Protein AF-A0A9W4X279-F1 (afdb_monomer_lite)

Radius of gyration: 29.37 Å; chains: 1; bounding box: 60×68×81 Å

Structure (mmCIF, N/CA/C/O backbone):
data_AF-A0A9W4X279-F1
#
_entry.id   AF-A0A9W4X279-F1
#
loop_
_atom_site.group_PDB
_atom_site.id
_atom_site.type_symbol
_atom_site.label_atom_id
_atom_site.label_alt_id
_atom_site.label_comp_id
_atom_site.label_asym_id
_atom_site.label_entity_id
_atom_site.label_seq_id
_atom_site.pdbx_PDB_ins_code
_atom_site.Cartn_x
_atom_site.Cartn_y
_atom_site.Cartn_z
_atom_site.occupancy
_atom_site.B_iso_or_equiv
_atom_site.auth_seq_id
_atom_site.auth_comp_id
_atom_site.auth_asym_id
_atom_site.auth_atom_id
_atom_site.pdbx_PDB_model_num
ATOM 1 N N . MET A 1 1 ? 11.572 -30.410 -35.071 1.00 74.62 1 MET A N 1
ATOM 2 C CA . MET A 1 1 ? 12.059 -30.003 -33.728 1.00 74.62 1 MET A CA 1
ATOM 3 C C . MET A 1 1 ? 12.812 -28.688 -33.846 1.00 74.62 1 MET A C 1
ATOM 5 O O . MET A 1 1 ? 13.422 -28.470 -34.886 1.00 74.62 1 MET A O 1
ATOM 9 N N . GLY A 1 2 ? 12.783 -27.837 -32.814 1.00 83.00 2 GLY A N 1
ATOM 10 C CA . GLY A 1 2 ? 13.378 -26.494 -32.863 1.00 83.00 2 GLY A CA 1
ATOM 11 C C . GLY A 1 2 ? 14.861 -26.453 -33.237 1.00 83.00 2 GLY A C 1
ATOM 12 O O . GLY A 1 2 ? 15.269 -25.599 -34.013 1.00 83.00 2 GLY A O 1
ATOM 13 N N . LEU A 1 3 ? 15.651 -27.414 -32.753 1.00 86.38 3 LEU A N 1
ATOM 14 C CA . LEU A 1 3 ? 17.103 -27.453 -32.969 1.00 86.38 3 LEU A CA 1
ATOM 15 C C . LEU A 1 3 ? 17.537 -27.862 -34.386 1.00 86.38 3 LEU A C 1
ATOM 17 O O . LEU A 1 3 ? 18.659 -27.576 -34.776 1.00 86.38 3 LEU A O 1
ATOM 21 N N . ALA A 1 4 ? 16.663 -28.500 -35.169 1.00 91.38 4 ALA A N 1
ATOM 22 C CA . ALA A 1 4 ? 16.990 -28.982 -36.516 1.00 91.38 4 ALA A CA 1
ATOM 23 C C . ALA A 1 4 ? 16.461 -28.061 -37.635 1.00 91.38 4 ALA A C 1
ATOM 25 O O . ALA A 1 4 ? 16.479 -28.433 -38.804 1.00 91.38 4 ALA A O 1
ATOM 26 N N . LEU A 1 5 ? 15.940 -26.872 -37.298 1.00 86.81 5 LEU A N 1
ATOM 27 C CA . LEU A 1 5 ? 15.230 -26.005 -38.250 1.00 86.81 5 LEU A CA 1
ATOM 28 C C . LEU A 1 5 ? 16.096 -25.511 -39.418 1.00 86.81 5 LEU A C 1
ATOM 30 O O . LEU A 1 5 ? 15.551 -25.296 -40.504 1.00 86.81 5 LEU A O 1
ATOM 34 N N . ASN A 1 6 ? 17.404 -25.358 -39.205 1.00 86.81 6 ASN A N 1
ATOM 35 C CA . ASN A 1 6 ? 18.356 -24.829 -40.188 1.00 86.81 6 ASN A CA 1
ATOM 36 C C . ASN A 1 6 ? 19.339 -25.886 -40.722 1.00 86.81 6 ASN A C 1
ATOM 38 O O . ASN A 1 6 ? 20.274 -25.538 -41.433 1.00 86.81 6 ASN A O 1
ATOM 42 N N . GLU A 1 7 ? 19.139 -27.161 -40.389 1.00 91.44 7 GLU A N 1
ATOM 43 C CA . GLU A 1 7 ? 19.942 -28.267 -40.921 1.00 91.44 7 GLU A CA 1
ATOM 44 C C . GLU A 1 7 ? 19.551 -28.580 -42.373 1.00 91.44 7 GLU A C 1
ATOM 46 O O . GLU A 1 7 ? 18.383 -28.454 -42.748 1.00 91.44 7 GLU A O 1
ATOM 51 N N . GLU A 1 8 ? 20.502 -29.046 -43.189 1.00 89.38 8 GLU A N 1
ATOM 52 C CA . GLU A 1 8 ? 20.228 -29.439 -44.584 1.00 89.38 8 GLU A CA 1
ATOM 53 C C . GLU A 1 8 ? 19.236 -30.609 -44.668 1.00 89.38 8 GLU A C 1
ATOM 55 O O . GLU A 1 8 ? 18.362 -30.640 -45.534 1.00 89.38 8 GLU A O 1
ATOM 60 N N . LYS A 1 9 ? 19.342 -31.565 -43.734 1.00 93.69 9 LYS A N 1
ATOM 61 C CA . LYS A 1 9 ? 18.457 -32.734 -43.609 1.00 93.69 9 LYS A CA 1
ATOM 62 C C . LYS A 1 9 ? 17.705 -32.691 -42.281 1.00 93.69 9 LYS A C 1
ATOM 64 O O . LYS A 1 9 ? 18.027 -33.423 -41.341 1.00 93.69 9 LYS A O 1
ATOM 69 N N . LYS A 1 10 ? 16.710 -31.807 -42.206 1.00 93.12 10 LYS A N 1
ATOM 70 C CA . LYS A 1 10 ? 15.992 -31.444 -40.971 1.00 93.12 10 LYS A CA 1
ATOM 71 C C . LYS A 1 10 ? 15.404 -32.644 -40.234 1.00 93.12 10 LYS A C 1
ATOM 73 O O . LYS A 1 10 ? 15.587 -32.772 -39.026 1.00 93.12 10 LYS A O 1
ATOM 78 N N . GLU A 1 11 ? 14.717 -33.533 -40.942 1.00 92.75 11 GLU A N 1
ATOM 79 C CA . GLU A 1 11 ? 14.035 -34.695 -40.366 1.00 92.75 11 GLU A CA 1
ATOM 80 C C . GLU A 1 11 ? 15.045 -35.708 -39.828 1.00 92.75 11 GLU A C 1
ATOM 82 O O . GLU A 1 11 ? 14.904 -36.189 -38.705 1.00 92.75 11 GLU A O 1
ATOM 87 N N . GLN A 1 12 ? 16.103 -35.973 -40.597 1.00 94.81 12 GLN A N 1
ATOM 88 C CA . GLN A 1 12 ? 17.162 -36.891 -40.193 1.00 94.81 12 GLN A CA 1
ATOM 89 C C . GLN A 1 12 ? 17.870 -36.385 -38.928 1.00 94.81 12 GLN A C 1
ATOM 91 O O . GLN A 1 12 ? 18.004 -37.127 -37.957 1.00 94.81 12 GLN A O 1
ATOM 96 N N . LYS A 1 13 ? 18.247 -35.100 -38.895 1.00 94.94 13 LYS A N 1
ATOM 97 C CA . LYS A 1 13 ? 18.897 -34.497 -37.724 1.00 94.94 13 LYS A CA 1
ATOM 98 C C . LYS A 1 13 ? 17.979 -34.402 -36.513 1.00 94.94 13 LYS A C 1
ATOM 100 O O . LYS A 1 13 ? 18.423 -34.649 -35.397 1.00 94.94 13 LYS A O 1
ATOM 105 N N . ALA A 1 14 ? 16.690 -34.126 -36.710 1.00 94.38 14 ALA A N 1
ATOM 106 C CA . ALA A 1 14 ? 15.719 -34.151 -35.621 1.00 94.38 14 ALA A CA 1
ATOM 107 C C . ALA A 1 14 ? 15.612 -35.543 -34.974 1.00 94.38 14 ALA A C 1
ATOM 109 O O . ALA A 1 14 ? 15.564 -35.630 -33.749 1.00 94.38 14 ALA A O 1
ATOM 110 N N . ILE A 1 15 ? 15.618 -36.619 -35.771 1.00 94.81 15 ILE A N 1
ATOM 111 C CA . ILE A 1 15 ? 15.603 -37.999 -35.260 1.00 94.81 15 ILE A CA 1
ATOM 112 C C . ILE A 1 15 ? 16.895 -38.307 -34.494 1.00 94.81 15 ILE A C 1
ATOM 114 O O . ILE A 1 15 ? 16.826 -38.854 -33.394 1.00 94.81 15 ILE A O 1
ATOM 118 N N . GLU A 1 16 ? 18.056 -37.916 -35.025 1.00 94.56 16 GLU A N 1
ATOM 119 C CA . GLU A 1 16 ? 19.349 -38.081 -34.343 1.00 94.56 16 GLU A CA 1
ATOM 120 C C . GLU A 1 16 ? 19.374 -37.348 -32.988 1.00 94.56 16 GLU A C 1
ATOM 122 O O . GLU A 1 16 ? 19.735 -37.941 -31.969 1.00 94.56 16 GLU A O 1
ATOM 127 N N . PHE A 1 17 ? 18.930 -36.086 -32.945 1.00 94.50 17 PHE A N 1
ATOM 128 C CA . PHE A 1 17 ? 18.847 -35.299 -31.708 1.00 94.50 17 PHE A CA 1
ATOM 129 C C . PHE A 1 17 ? 17.846 -35.890 -30.713 1.00 94.50 17 PHE A C 1
ATOM 131 O O . PHE A 1 17 ? 18.150 -35.983 -29.524 1.00 94.50 17 PHE A O 1
ATOM 138 N N . TYR A 1 18 ? 16.683 -36.342 -31.190 1.00 93.25 18 TYR A N 1
ATOM 139 C CA . TYR A 1 18 ? 15.696 -37.021 -30.357 1.00 93.25 18 TYR A CA 1
ATOM 140 C C . TYR A 1 18 ? 16.280 -38.283 -29.724 1.00 93.25 18 TYR A C 1
ATOM 142 O O . TYR A 1 18 ? 16.210 -38.422 -28.511 1.00 93.25 18 TYR A O 1
ATOM 150 N N . GLN A 1 19 ? 16.907 -39.165 -30.508 1.00 95.06 19 GLN A N 1
ATOM 151 C CA . GLN A 1 19 ? 17.508 -40.400 -29.997 1.00 95.06 19 GLN A CA 1
ATOM 152 C C . GLN A 1 19 ? 18.646 -40.124 -29.007 1.00 95.06 19 GLN A C 1
ATOM 154 O O . GLN A 1 19 ? 18.824 -40.858 -28.033 1.00 95.06 19 GLN A O 1
ATOM 159 N N . LEU A 1 20 ? 19.436 -39.074 -29.239 1.00 93.00 20 LEU A N 1
ATOM 160 C CA . LEU A 1 20 ? 20.493 -38.640 -28.329 1.00 93.00 20 LEU A CA 1
ATOM 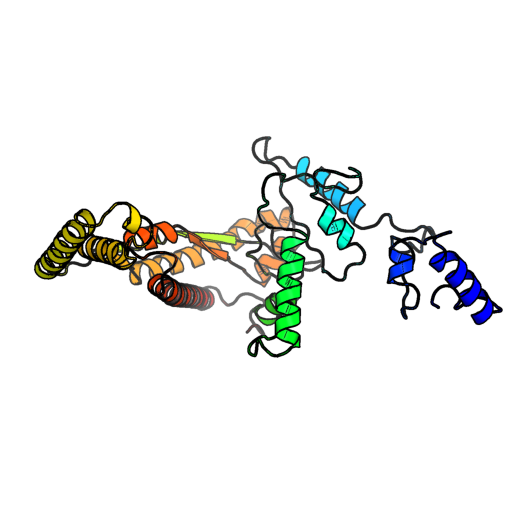161 C C . LEU A 1 20 ? 19.922 -38.159 -26.979 1.00 93.00 20 LEU A C 1
ATOM 163 O O . LEU A 1 20 ? 20.412 -38.582 -25.932 1.00 93.00 20 LEU A O 1
ATOM 167 N N . MET A 1 21 ? 18.858 -37.350 -27.005 1.00 91.31 21 MET A N 1
ATOM 168 C CA . MET A 1 21 ? 18.185 -36.839 -25.805 1.00 91.31 21 MET A CA 1
ATOM 169 C C . MET A 1 21 ? 17.354 -37.902 -25.078 1.00 91.31 21 MET A C 1
ATOM 171 O O . MET A 1 21 ? 17.415 -38.001 -23.857 1.00 91.31 21 MET A O 1
ATOM 175 N N . SER A 1 22 ? 16.601 -38.730 -25.804 1.00 92.56 22 SER A N 1
ATOM 176 C CA . SER A 1 22 ? 15.713 -39.754 -25.235 1.00 92.56 22 SER A CA 1
ATOM 177 C C . SER A 1 22 ? 16.482 -40.905 -24.589 1.00 92.56 22 SER A C 1
ATOM 179 O O . SER A 1 22 ? 15.977 -41.549 -23.677 1.00 92.56 22 SER A O 1
ATOM 181 N N . SER A 1 23 ? 17.714 -41.154 -25.044 1.00 93.69 23 SER A N 1
ATOM 182 C CA . SER A 1 23 ? 18.644 -42.087 -24.398 1.00 93.69 23 SER A CA 1
ATOM 183 C C . SER A 1 23 ? 19.377 -41.481 -23.197 1.00 93.69 23 SER A C 1
ATOM 185 O O . SER A 1 23 ? 20.205 -42.162 -22.599 1.00 93.69 23 SER A O 1
ATOM 187 N N . LEU A 1 24 ? 19.109 -40.210 -22.866 1.00 85.38 24 LEU A N 1
ATOM 188 C CA . LEU A 1 24 ? 19.765 -39.436 -21.804 1.00 85.38 24 LEU A CA 1
ATOM 189 C C . LEU A 1 24 ? 21.295 -39.356 -21.941 1.00 85.38 24 LEU A C 1
ATOM 191 O O . LEU A 1 24 ? 21.986 -38.972 -21.001 1.00 85.38 24 LEU A O 1
ATOM 195 N N . ARG A 1 25 ? 21.840 -39.679 -23.121 1.00 82.44 25 ARG A N 1
ATOM 196 C CA . ARG A 1 25 ? 23.280 -39.581 -23.403 1.00 82.44 25 ARG A CA 1
ATOM 197 C C . ARG A 1 25 ? 23.756 -38.131 -23.454 1.00 82.44 25 ARG A C 1
ATOM 199 O O . ARG A 1 25 ? 24.935 -37.870 -23.243 1.00 82.44 25 ARG A O 1
ATOM 206 N N . PHE A 1 26 ? 22.849 -37.202 -23.740 1.00 80.06 26 PHE A N 1
ATOM 207 C CA . PHE A 1 26 ? 23.081 -35.766 -23.675 1.00 80.06 26 PHE A CA 1
ATOM 208 C C . PHE A 1 26 ? 21.753 -35.048 -23.426 1.00 80.06 26 PHE A C 1
ATOM 210 O O . PHE A 1 26 ? 20.759 -35.331 -24.093 1.00 80.06 26 PHE A O 1
ATOM 217 N N . ILE A 1 27 ? 21.741 -34.113 -22.480 1.00 82.94 27 ILE A N 1
ATOM 218 C CA . ILE A 1 27 ? 20.591 -33.257 -22.185 1.00 82.94 27 ILE A CA 1
ATOM 219 C C . ILE A 1 27 ? 21.056 -31.808 -22.376 1.00 82.94 27 ILE A C 1
ATOM 221 O O . ILE A 1 27 ? 22.027 -31.409 -21.729 1.00 82.94 27 ILE A O 1
ATOM 225 N N . PRO A 1 28 ? 20.427 -31.026 -23.273 1.00 76.56 28 PRO A N 1
ATOM 226 C CA . PRO A 1 28 ? 20.802 -29.634 -23.479 1.00 76.56 28 PRO A CA 1
ATOM 227 C C . PRO A 1 28 ? 20.397 -28.762 -22.280 1.00 76.56 28 PRO A C 1
ATOM 229 O O . PRO A 1 28 ? 19.658 -29.191 -21.396 1.00 76.56 28 PRO A O 1
ATOM 232 N N . SER A 1 29 ? 20.881 -27.519 -22.251 1.00 64.44 29 SER A N 1
ATOM 233 C CA . SER A 1 29 ? 20.586 -26.572 -21.172 1.00 64.44 29 SER A CA 1
ATOM 234 C C . SER A 1 29 ? 19.084 -26.290 -21.027 1.00 64.44 29 SER A C 1
ATOM 236 O O . SER A 1 29 ? 18.315 -26.375 -21.989 1.00 64.44 29 SER A O 1
ATOM 238 N N . THR A 1 30 ? 18.669 -25.889 -19.823 1.00 63.72 30 THR A N 1
ATOM 239 C CA . THR A 1 30 ? 17.278 -25.547 -19.487 1.00 63.72 30 THR A CA 1
ATOM 240 C C . THR A 1 30 ? 16.608 -24.598 -20.500 1.00 63.72 30 THR A C 1
ATOM 242 O O . THR A 1 30 ? 15.540 -24.951 -21.001 1.00 63.72 30 THR A O 1
ATOM 245 N N . PRO A 1 31 ? 17.220 -23.471 -20.934 1.00 60.41 31 PRO A N 1
ATOM 246 C CA . PRO A 1 31 ? 16.599 -22.577 -21.920 1.00 60.41 31 PRO A CA 1
ATOM 247 C C . PRO A 1 31 ? 16.392 -23.251 -23.279 1.00 60.41 31 PRO A C 1
ATOM 249 O O . PRO A 1 31 ? 15.401 -23.010 -23.964 1.00 60.41 31 PRO A O 1
ATOM 252 N N . THR A 1 32 ? 17.305 -24.145 -23.668 1.00 73.50 32 THR A N 1
ATOM 253 C CA . THR A 1 32 ? 17.173 -24.911 -24.907 1.00 73.50 32 THR A CA 1
ATOM 254 C C . THR A 1 32 ? 16.015 -25.909 -24.828 1.00 73.50 32 THR A C 1
ATOM 256 O O . THR A 1 32 ? 15.265 -26.049 -25.796 1.00 73.50 32 THR A O 1
ATOM 259 N N . LEU A 1 33 ? 15.817 -26.567 -23.681 1.00 77.25 33 LEU A N 1
ATOM 260 C CA . LEU A 1 33 ? 14.680 -27.468 -23.465 1.00 77.25 33 LEU A CA 1
ATOM 261 C C . LEU A 1 33 ? 13.338 -26.729 -23.517 1.00 77.25 33 LEU A C 1
ATOM 263 O O . LEU A 1 33 ? 12.408 -27.218 -24.152 1.00 77.25 33 LEU A O 1
ATOM 267 N N . PHE A 1 34 ? 13.249 -25.549 -22.899 1.00 66.06 34 PHE A N 1
ATOM 268 C CA . PHE A 1 34 ? 11.999 -24.788 -22.826 1.00 66.06 34 PHE A CA 1
ATOM 269 C C . PHE A 1 34 ? 11.670 -24.011 -24.103 1.00 66.06 34 PHE A C 1
ATOM 271 O O . PHE A 1 34 ? 10.499 -23.891 -24.461 1.00 66.06 34 PHE A O 1
ATOM 278 N N . HIS A 1 35 ? 12.672 -23.459 -24.796 1.00 67.94 35 HIS A N 1
ATOM 279 C CA . HIS A 1 35 ? 12.422 -22.493 -25.872 1.00 67.94 35 HIS A CA 1
ATOM 280 C C . HIS A 1 35 ? 12.652 -23.046 -27.278 1.00 67.94 35 HIS A C 1
ATOM 282 O O . HIS A 1 35 ? 12.252 -22.401 -28.254 1.00 67.94 35 HIS A O 1
ATOM 288 N N . SER A 1 36 ? 13.270 -24.224 -27.427 1.00 78.06 36 SER A N 1
ATOM 289 C CA . SER A 1 36 ? 13.510 -24.788 -28.757 1.00 78.06 36 SER A CA 1
ATOM 290 C C . SER A 1 36 ? 12.196 -25.109 -29.480 1.00 78.06 36 SER A C 1
ATOM 292 O O . SER A 1 36 ? 11.425 -25.982 -29.101 1.00 78.06 36 SER A O 1
ATOM 294 N N . GLY A 1 37 ? 11.948 -24.394 -30.582 1.00 78.50 37 GLY A N 1
ATOM 295 C CA . GLY A 1 37 ? 10.748 -24.559 -31.412 1.00 78.50 37 GLY A CA 1
ATOM 296 C C . GLY A 1 37 ? 9.716 -23.442 -31.263 1.00 78.50 37 GLY A C 1
ATOM 297 O O . GLY A 1 37 ? 8.749 -23.424 -32.021 1.00 78.50 37 GLY A O 1
ATOM 298 N N . LEU A 1 38 ? 9.933 -22.480 -30.360 1.00 76.06 38 LEU A N 1
ATOM 299 C CA . LEU A 1 38 ? 9.152 -21.244 -30.322 1.00 76.06 38 LEU A CA 1
ATOM 300 C C . LEU A 1 38 ? 9.496 -20.333 -31.512 1.00 76.06 38 LEU A C 1
ATOM 302 O O . LEU A 1 38 ? 10.607 -20.357 -32.040 1.00 76.06 38 LEU A O 1
ATOM 306 N N . LYS A 1 39 ? 8.555 -19.458 -31.900 1.00 67.31 39 LYS A N 1
ATOM 307 C CA . LYS A 1 39 ? 8.725 -18.485 -33.003 1.00 67.31 39 LYS A CA 1
ATOM 308 C C . LYS A 1 39 ? 9.907 -17.521 -32.785 1.00 67.31 39 LYS A C 1
ATOM 310 O O . LYS A 1 39 ? 10.452 -16.996 -33.751 1.00 67.31 39 LYS A O 1
ATOM 315 N N . ARG A 1 40 ? 10.291 -17.288 -31.524 1.00 62.75 40 ARG A N 1
ATOM 316 C CA . ARG A 1 40 ? 11.492 -16.556 -31.089 1.00 62.75 40 ARG A CA 1
ATOM 317 C C . ARG A 1 40 ? 12.169 -17.349 -29.971 1.00 62.75 40 ARG A C 1
ATOM 319 O O . ARG A 1 40 ? 11.946 -17.082 -28.796 1.00 62.75 40 ARG A O 1
ATOM 326 N N . ALA A 1 41 ? 12.907 -18.385 -30.347 1.00 64.19 41 ALA A N 1
ATOM 327 C CA . ALA A 1 41 ? 13.578 -19.264 -29.400 1.00 64.19 41 ALA A CA 1
ATOM 328 C C . ALA A 1 41 ? 14.838 -18.594 -28.827 1.00 64.19 41 ALA A C 1
ATOM 330 O O . ALA A 1 41 ? 15.773 -18.328 -29.579 1.00 64.19 41 ALA A O 1
ATOM 331 N N . GLN A 1 42 ? 14.872 -18.354 -27.513 1.00 63.22 42 GLN A N 1
ATOM 332 C CA . GLN A 1 42 ? 16.078 -17.920 -26.805 1.00 63.22 42 GLN A CA 1
ATOM 333 C C . GLN A 1 42 ? 16.742 -19.128 -26.144 1.00 63.22 42 GLN A C 1
ATOM 335 O O . GLN A 1 42 ? 16.283 -19.611 -25.111 1.00 63.22 42 GLN A O 1
ATOM 340 N N . LEU A 1 43 ? 17.781 -19.658 -26.789 1.00 61.53 43 LEU A N 1
ATOM 341 C CA . LEU A 1 43 ? 18.387 -20.952 -26.442 1.00 61.53 43 LEU A CA 1
ATOM 342 C C . LEU A 1 43 ? 19.558 -20.835 -25.448 1.00 61.53 43 LEU A C 1
ATOM 344 O O . LEU A 1 43 ? 19.992 -21.846 -24.891 1.00 61.53 43 LEU A O 1
ATOM 348 N N . THR A 1 44 ? 20.030 -19.612 -25.198 1.00 51.88 44 THR A N 1
ATOM 349 C CA . THR A 1 44 ? 21.116 -19.256 -24.273 1.00 51.88 44 THR A CA 1
ATOM 350 C C . THR A 1 44 ? 20.629 -18.280 -23.194 1.00 51.88 44 THR A C 1
ATOM 352 O O . THR A 1 44 ? 19.599 -17.618 -23.346 1.00 51.88 44 THR A O 1
ATOM 355 N N . ILE A 1 45 ? 21.341 -18.226 -22.062 1.00 51.62 45 ILE A N 1
ATOM 356 C CA . ILE A 1 45 ? 21.075 -17.258 -20.987 1.00 51.62 45 ILE A CA 1
ATOM 357 C C . ILE A 1 45 ? 21.742 -15.939 -21.383 1.00 51.62 45 ILE A C 1
ATOM 359 O O . ILE A 1 45 ? 22.958 -15.898 -21.525 1.00 51.62 45 ILE A O 1
ATOM 363 N N . GLY A 1 46 ? 20.952 -14.873 -21.525 1.00 52.78 46 GLY A N 1
ATOM 364 C CA . GLY A 1 46 ? 21.447 -13.527 -21.829 1.00 52.78 46 GLY A CA 1
ATOM 365 C C . GLY A 1 46 ? 21.113 -13.039 -23.237 1.00 52.78 46 GLY A C 1
ATOM 366 O O . GLY A 1 46 ? 21.096 -13.804 -24.193 1.00 52.78 46 GLY A O 1
ATOM 367 N N . ALA A 1 47 ? 20.826 -11.746 -23.378 1.00 57.25 47 ALA A N 1
ATOM 368 C CA . ALA A 1 47 ? 20.566 -11.126 -24.673 1.00 57.25 47 ALA A CA 1
ATOM 369 C C . ALA A 1 47 ? 21.879 -10.874 -25.436 1.00 57.25 47 ALA A C 1
ATOM 371 O O . ALA A 1 47 ? 22.929 -10.644 -24.837 1.00 57.25 47 ALA A O 1
ATOM 372 N N . SER A 1 48 ? 21.832 -10.881 -26.769 1.00 60.53 48 SER A N 1
ATOM 373 C CA . SER A 1 48 ? 23.004 -10.551 -27.591 1.00 60.53 48 SER A CA 1
ATOM 374 C C . SER A 1 48 ? 23.316 -9.050 -27.539 1.00 60.53 48 SER A C 1
ATOM 376 O O . SER A 1 48 ? 22.446 -8.215 -27.806 1.00 60.53 48 SER A O 1
ATOM 378 N N . VAL A 1 49 ? 24.572 -8.700 -27.247 1.00 65.44 49 VAL A N 1
ATOM 379 C CA . VAL A 1 49 ? 25.085 -7.325 -27.289 1.00 65.44 49 VAL A CA 1
ATOM 380 C C . VAL A 1 49 ? 25.716 -7.062 -28.657 1.00 65.44 49 VAL A C 1
ATOM 382 O O . VAL A 1 49 ? 26.839 -7.480 -28.938 1.00 65.44 49 VAL A O 1
ATOM 385 N N . LYS A 1 50 ? 24.998 -6.326 -29.514 1.00 67.75 50 LYS A N 1
ATOM 386 C CA . LYS A 1 50 ? 25.364 -6.103 -30.928 1.00 67.75 50 LYS A CA 1
ATOM 387 C C . LYS A 1 50 ? 26.752 -5.494 -31.151 1.00 67.75 50 LYS A C 1
ATOM 389 O O . LYS A 1 50 ? 27.383 -5.806 -32.152 1.00 67.75 50 LYS A O 1
ATOM 394 N N . SER A 1 51 ? 27.208 -4.609 -30.266 1.00 71.81 51 SER A N 1
ATOM 395 C CA . SER A 1 51 ? 28.458 -3.854 -30.449 1.00 71.81 51 SER A CA 1
ATOM 396 C C . SER A 1 51 ? 29.717 -4.698 -30.256 1.00 71.81 51 SER A C 1
ATOM 398 O O . SER A 1 51 ? 30.720 -4.451 -30.917 1.00 71.81 51 SER A O 1
ATOM 400 N N . ILE A 1 52 ? 29.663 -5.683 -29.358 1.00 75.50 52 ILE A N 1
ATOM 401 C CA . ILE A 1 52 ? 30.807 -6.528 -28.981 1.00 75.50 52 ILE A CA 1
ATOM 402 C C . ILE A 1 52 ? 30.609 -7.997 -29.364 1.00 75.50 52 ILE A C 1
ATOM 404 O O . ILE A 1 52 ? 31.521 -8.792 -29.184 1.00 75.50 52 ILE A O 1
ATOM 408 N N . ASN A 1 53 ? 29.440 -8.348 -29.913 1.00 73.38 53 ASN A N 1
ATOM 409 C CA . ASN A 1 53 ? 29.050 -9.706 -30.298 1.00 73.38 53 ASN A CA 1
ATOM 410 C C . ASN A 1 53 ? 29.229 -10.737 -29.163 1.00 73.38 53 ASN A C 1
ATOM 412 O O . ASN A 1 53 ? 29.682 -11.858 -29.387 1.00 73.38 53 ASN A O 1
ATOM 416 N N . ILE A 1 54 ? 28.893 -10.332 -27.935 1.00 70.38 54 ILE A N 1
ATOM 417 C CA . ILE A 1 54 ? 28.945 -11.156 -26.716 1.00 70.38 54 ILE A CA 1
ATOM 418 C C . ILE A 1 54 ? 27.546 -11.171 -26.084 1.00 70.38 54 ILE A C 1
ATOM 420 O O . ILE A 1 54 ? 26.748 -10.257 -26.299 1.00 70.38 54 ILE A O 1
ATOM 424 N N . GLU A 1 55 ? 27.224 -12.217 -25.330 1.00 64.62 55 GLU A N 1
ATOM 425 C CA . GLU A 1 55 ? 25.972 -12.331 -24.577 1.00 64.62 55 GLU A CA 1
ATOM 426 C C . GLU A 1 55 ? 26.054 -11.592 -23.231 1.00 64.62 55 GLU A C 1
ATOM 428 O O . GLU A 1 55 ? 27.103 -11.538 -22.588 1.00 64.62 55 GLU A O 1
ATOM 433 N N . THR A 1 56 ? 24.944 -11.009 -22.777 1.00 63.22 56 THR A N 1
ATOM 434 C CA . THR A 1 56 ? 24.875 -10.396 -21.442 1.00 63.22 56 THR A CA 1
ATOM 435 C C . THR A 1 56 ? 24.960 -11.456 -20.347 1.00 63.22 56 THR A C 1
ATOM 437 O O . THR A 1 56 ? 24.373 -12.523 -20.489 1.00 63.22 56 THR A O 1
ATOM 440 N N . SER A 1 57 ? 25.526 -11.119 -19.189 1.00 68.38 57 SER A N 1
ATOM 441 C CA . SER A 1 57 ? 25.532 -12.003 -18.013 1.00 68.38 57 SER A CA 1
ATOM 442 C C . SER A 1 57 ? 24.166 -12.177 -17.324 1.00 68.38 57 SER A C 1
ATOM 444 O O . SER A 1 57 ? 24.075 -12.927 -16.354 1.00 68.38 57 SER A O 1
ATOM 446 N N . GLY A 1 58 ? 23.118 -11.500 -17.810 1.00 71.06 58 GLY A N 1
ATOM 447 C CA . GLY A 1 58 ? 21.774 -11.516 -17.227 1.00 71.06 58 GLY A CA 1
ATOM 448 C C . GLY A 1 58 ? 21.576 -10.482 -16.114 1.00 71.06 58 GLY A C 1
ATOM 449 O O . GLY A 1 58 ? 22.523 -9.840 -15.649 1.00 71.06 58 GLY A O 1
ATOM 450 N N . MET A 1 59 ? 20.328 -10.297 -15.686 1.00 78.12 59 MET A N 1
ATOM 451 C CA . MET A 1 59 ? 19.927 -9.291 -14.695 1.00 78.12 59 MET A CA 1
ATOM 452 C C . MET A 1 59 ? 20.485 -9.571 -13.296 1.00 78.12 59 MET A C 1
ATOM 454 O O . MET A 1 59 ? 20.712 -8.642 -12.521 1.00 78.12 59 MET A O 1
ATOM 458 N N . ILE A 1 60 ? 20.748 -10.840 -12.971 1.00 78.12 60 ILE A N 1
ATOM 459 C CA . ILE A 1 60 ? 21.219 -11.265 -11.645 1.00 78.12 60 ILE A CA 1
ATOM 460 C C . ILE A 1 60 ? 22.552 -10.591 -11.284 1.00 78.12 60 ILE A C 1
ATOM 462 O O . ILE A 1 60 ? 22.738 -10.157 -10.147 1.00 78.12 60 ILE A O 1
ATOM 466 N N . SER A 1 61 ? 23.454 -10.413 -12.256 1.00 75.56 61 SER A N 1
ATOM 467 C CA . SER A 1 61 ? 24.721 -9.700 -12.034 1.00 75.56 61 SER A CA 1
ATOM 468 C C . SER A 1 61 ? 24.512 -8.220 -11.698 1.00 75.56 61 SER A C 1
ATOM 470 O O . SER A 1 61 ? 25.213 -7.679 -10.845 1.00 75.56 61 SER A O 1
ATOM 472 N N . PHE A 1 62 ? 23.532 -7.566 -12.325 1.00 80.50 62 PHE A N 1
ATOM 473 C CA . PHE A 1 62 ? 23.199 -6.168 -12.035 1.00 80.50 62 PHE A CA 1
ATOM 474 C C . PHE A 1 62 ? 22.546 -6.018 -10.660 1.00 80.50 62 PHE A C 1
ATOM 476 O O . PHE A 1 62 ? 22.892 -5.102 -9.915 1.00 80.50 62 PHE A O 1
ATOM 483 N N . LEU A 1 63 ? 21.670 -6.955 -10.279 1.00 83.31 63 LEU A N 1
ATOM 484 C CA . LEU A 1 63 ? 21.087 -6.993 -8.936 1.00 83.31 63 LEU A CA 1
ATOM 485 C C . LEU A 1 63 ? 22.147 -7.171 -7.850 1.00 83.31 63 LEU A C 1
ATOM 487 O O . LEU A 1 63 ? 22.031 -6.563 -6.789 1.00 83.31 63 LEU A O 1
ATOM 491 N N . LYS A 1 64 ? 23.211 -7.934 -8.124 1.00 79.00 64 LYS A N 1
ATOM 492 C CA . LYS A 1 64 ? 24.352 -8.043 -7.208 1.00 79.00 64 LYS A CA 1
ATOM 493 C C . LYS A 1 64 ? 25.063 -6.702 -7.017 1.00 79.00 64 LYS A C 1
ATOM 495 O O . LYS A 1 64 ? 25.419 -6.349 -5.897 1.00 79.00 64 LYS A O 1
ATOM 500 N N . GLY A 1 65 ? 25.229 -5.932 -8.092 1.00 77.94 65 GLY A N 1
ATOM 501 C CA . GLY A 1 65 ? 25.735 -4.561 -8.009 1.00 77.94 65 GLY A CA 1
ATOM 502 C C . GLY A 1 65 ? 24.840 -3.671 -7.142 1.00 77.94 65 GLY A C 1
ATOM 503 O O . GLY A 1 65 ? 25.328 -3.012 -6.227 1.00 77.94 65 GLY A O 1
ATOM 504 N N . ALA A 1 66 ? 23.525 -3.715 -7.375 1.00 82.38 66 ALA A N 1
ATOM 505 C CA . ALA A 1 66 ? 22.548 -2.940 -6.611 1.00 82.38 66 ALA A CA 1
ATOM 506 C C . ALA A 1 66 ? 22.514 -3.316 -5.115 1.00 82.38 66 ALA A C 1
ATOM 508 O O . ALA A 1 66 ? 22.390 -2.429 -4.268 1.00 82.38 66 ALA A O 1
ATOM 509 N N . GLU A 1 67 ? 22.662 -4.602 -4.775 1.00 80.12 67 GLU A N 1
ATOM 510 C CA . GLU A 1 67 ? 22.816 -5.085 -3.393 1.00 80.12 67 GLU A CA 1
ATOM 511 C C . GLU A 1 67 ? 24.040 -4.445 -2.729 1.00 80.12 67 GLU A C 1
ATOM 513 O O . GLU A 1 67 ? 23.919 -3.823 -1.677 1.00 80.12 67 GLU A O 1
ATOM 518 N N . VAL A 1 68 ? 25.210 -4.526 -3.374 1.00 80.62 68 VAL A N 1
ATOM 519 C CA . VAL A 1 68 ? 26.453 -3.951 -2.839 1.00 80.62 68 VAL A CA 1
ATOM 520 C C . VAL A 1 68 ? 26.304 -2.448 -2.607 1.00 80.62 68 VAL A C 1
ATOM 522 O O . VAL A 1 68 ? 26.663 -1.956 -1.537 1.00 80.62 68 VAL A O 1
ATOM 525 N N . THR A 1 69 ? 25.723 -1.716 -3.561 1.00 81.75 69 THR A N 1
ATOM 526 C CA . THR A 1 69 ? 25.438 -0.284 -3.398 1.00 81.75 69 THR A CA 1
ATOM 527 C C . THR A 1 69 ? 24.493 -0.025 -2.222 1.00 81.75 69 THR A C 1
ATOM 529 O O . THR A 1 69 ? 24.781 0.823 -1.379 1.00 81.75 69 THR A O 1
ATOM 532 N N . THR A 1 70 ? 23.396 -0.780 -2.121 1.00 82.75 70 THR A N 1
ATOM 533 C CA . THR A 1 70 ? 22.416 -0.664 -1.026 1.00 82.75 70 THR A CA 1
ATOM 534 C C . THR A 1 70 ? 23.072 -0.914 0.334 1.00 82.75 70 THR A C 1
ATOM 536 O O . THR A 1 70 ? 22.832 -0.172 1.287 1.00 82.75 70 THR A O 1
ATOM 539 N N . HIS A 1 71 ? 23.951 -1.912 0.415 1.00 76.88 71 HIS A N 1
ATOM 540 C CA . HIS A 1 71 ? 24.699 -2.246 1.620 1.00 76.88 71 HIS A CA 1
ATOM 541 C C . HIS A 1 71 ? 25.711 -1.151 2.004 1.00 76.88 71 HIS A C 1
ATOM 543 O O . HIS A 1 71 ? 25.882 -0.851 3.188 1.00 76.88 71 HIS A O 1
ATOM 549 N N . MET A 1 72 ? 26.372 -0.524 1.023 1.00 79.56 72 MET A N 1
ATOM 550 C CA . MET A 1 72 ? 27.297 0.594 1.263 1.00 79.56 72 MET A CA 1
ATOM 551 C C . MET A 1 72 ? 26.582 1.838 1.804 1.00 79.56 72 MET A C 1
ATOM 553 O O . MET A 1 72 ? 27.141 2.558 2.637 1.00 79.56 72 MET A O 1
ATOM 557 N N . ILE A 1 73 ? 25.336 2.074 1.387 1.00 77.12 73 ILE A N 1
ATOM 558 C CA . ILE A 1 73 ? 24.500 3.174 1.878 1.00 77.12 73 ILE A CA 1
ATOM 559 C C . ILE A 1 73 ? 23.923 2.791 3.250 1.00 77.12 73 ILE A C 1
ATOM 561 O O . ILE A 1 73 ? 22.754 2.442 3.415 1.00 77.12 73 ILE A O 1
ATOM 565 N N . SER A 1 74 ? 24.766 2.863 4.280 1.00 65.75 74 SER A N 1
ATOM 566 C CA . SER A 1 74 ? 24.333 2.756 5.674 1.00 65.75 74 SER A CA 1
ATOM 567 C C . SER A 1 74 ? 24.116 4.154 6.258 1.00 65.75 74 SER A C 1
ATOM 569 O O . SER A 1 74 ? 24.987 5.021 6.184 1.00 65.75 74 SER A O 1
ATOM 571 N N . ARG A 1 75 ? 22.945 4.404 6.859 1.00 59.38 75 ARG A N 1
ATOM 572 C CA . ARG A 1 75 ? 22.639 5.688 7.517 1.00 59.38 75 ARG A CA 1
ATOM 573 C C . ARG A 1 75 ? 23.469 5.821 8.798 1.00 59.38 75 ARG A C 1
ATOM 575 O O . ARG A 1 75 ? 23.013 5.429 9.876 1.00 59.38 75 ARG A O 1
ATOM 582 N N . SER A 1 76 ? 24.709 6.295 8.664 1.00 54.94 76 SER A N 1
ATOM 583 C CA . SER A 1 76 ? 25.674 6.479 9.761 1.00 54.94 76 SER A CA 1
ATOM 584 C C . SER A 1 76 ? 25.887 5.208 10.601 1.00 54.94 76 SER A C 1
ATOM 586 O O . SER A 1 76 ? 25.974 5.272 11.826 1.00 54.94 76 SER A O 1
ATOM 588 N N . GLY A 1 77 ? 25.883 4.033 9.956 1.00 59.50 77 GLY A N 1
ATOM 589 C CA . GLY A 1 77 ? 26.076 2.732 10.609 1.00 59.50 77 GLY A CA 1
ATOM 590 C C . GLY A 1 77 ? 24.917 2.230 11.485 1.00 59.50 77 GLY A C 1
ATOM 591 O O . GLY A 1 77 ? 25.029 1.150 12.057 1.00 59.50 77 GLY A O 1
ATOM 592 N N . ARG A 1 78 ? 23.799 2.967 11.602 1.00 64.56 78 ARG A N 1
ATOM 593 C CA . ARG A 1 78 ? 22.666 2.587 12.477 1.00 64.56 78 ARG A CA 1
ATOM 594 C C . ARG A 1 78 ? 21.555 1.816 11.769 1.00 64.56 78 ARG A C 1
ATOM 596 O O . ARG A 1 78 ? 20.864 1.028 12.406 1.00 64.56 78 ARG A O 1
ATOM 603 N N . ARG A 1 79 ? 21.351 2.055 10.471 1.00 66.50 79 ARG A N 1
ATOM 604 C CA . ARG A 1 79 ? 20.300 1.403 9.676 1.00 66.50 79 ARG A CA 1
ATOM 605 C C . ARG A 1 79 ? 20.847 1.028 8.305 1.00 66.50 79 ARG A C 1
ATOM 607 O O . ARG A 1 79 ? 21.401 1.886 7.615 1.00 66.50 79 ARG A O 1
ATOM 614 N N . ARG A 1 80 ? 20.705 -0.250 7.949 1.00 71.94 80 ARG A N 1
ATOM 615 C CA . ARG A 1 80 ? 21.067 -0.785 6.630 1.00 71.94 80 ARG A CA 1
ATOM 616 C C . ARG A 1 80 ? 20.113 -0.236 5.566 1.00 71.94 80 ARG A C 1
ATOM 618 O O . ARG A 1 80 ? 18.934 -0.024 5.866 1.00 71.94 80 ARG A O 1
ATOM 625 N N . GLY A 1 81 ? 20.629 0.013 4.364 1.00 76.12 81 GLY A N 1
ATOM 626 C CA . GLY A 1 81 ? 19.796 0.259 3.191 1.00 76.12 81 GLY A CA 1
ATOM 627 C C . GLY A 1 81 ? 18.930 -0.964 2.890 1.00 76.12 81 GLY A C 1
ATOM 628 O O . GLY A 1 81 ? 19.295 -2.088 3.230 1.00 76.12 81 GLY A O 1
ATOM 629 N N . ALA A 1 82 ? 17.765 -0.741 2.290 1.00 83.88 82 ALA A N 1
ATOM 630 C CA . ALA A 1 82 ? 16.872 -1.807 1.862 1.00 83.88 82 ALA A CA 1
ATOM 631 C C . ALA A 1 82 ? 16.239 -1.426 0.525 1.00 83.88 82 ALA A C 1
ATOM 633 O O . ALA A 1 82 ? 15.736 -0.312 0.375 1.00 83.88 82 ALA A O 1
ATOM 634 N N . THR A 1 83 ? 16.245 -2.374 -0.409 1.00 84.62 83 THR A N 1
ATOM 635 C CA . THR A 1 83 ? 15.740 -2.203 -1.772 1.00 84.62 83 THR A CA 1
ATOM 636 C C . THR A 1 83 ? 14.926 -3.437 -2.145 1.00 84.62 83 THR A C 1
ATOM 638 O O . THR A 1 83 ? 15.352 -4.562 -1.884 1.00 84.62 83 THR A O 1
ATOM 641 N N . ALA A 1 84 ? 13.759 -3.236 -2.757 1.00 87.62 84 ALA A N 1
ATOM 642 C CA . ALA A 1 84 ? 12.963 -4.308 -3.345 1.00 87.62 84 ALA A CA 1
ATOM 643 C C . ALA A 1 84 ? 13.105 -4.262 -4.868 1.00 87.62 84 ALA A C 1
ATOM 645 O O . ALA A 1 84 ? 12.858 -3.227 -5.482 1.00 87.62 84 ALA A O 1
ATOM 646 N N . ALA A 1 85 ? 13.492 -5.386 -5.468 1.00 87.50 85 ALA A N 1
ATOM 647 C CA . ALA A 1 85 ? 13.463 -5.558 -6.913 1.00 87.50 85 ALA A CA 1
ATOM 648 C C . ALA A 1 85 ? 12.115 -6.159 -7.330 1.00 87.50 85 ALA A C 1
ATOM 650 O O . ALA A 1 85 ? 11.610 -7.067 -6.670 1.00 87.50 85 ALA A O 1
ATOM 651 N N . TYR A 1 86 ? 11.563 -5.675 -8.439 1.00 84.25 86 TYR A N 1
ATOM 652 C CA . TYR A 1 86 ? 10.331 -6.183 -9.036 1.00 84.25 86 TYR A CA 1
ATOM 653 C C . TYR A 1 86 ? 10.644 -6.796 -10.396 1.00 84.25 86 TYR A C 1
ATOM 655 O O . TYR A 1 86 ? 11.383 -6.209 -11.185 1.00 84.25 86 TYR A O 1
ATOM 663 N N . LEU A 1 87 ? 10.090 -7.979 -10.660 1.00 77.31 87 LEU A N 1
ATOM 664 C CA . LEU A 1 87 ? 10.264 -8.685 -11.923 1.00 77.31 87 LEU A CA 1
ATOM 665 C C . LEU A 1 87 ? 8.945 -9.312 -12.359 1.00 77.31 87 LEU A C 1
ATOM 667 O O . LEU A 1 87 ? 8.263 -9.966 -11.567 1.00 77.31 87 LEU A O 1
ATOM 671 N N . GLU A 1 88 ? 8.595 -9.129 -13.628 1.00 69.12 88 GLU A N 1
ATOM 672 C CA . GLU A 1 88 ? 7.422 -9.781 -14.192 1.00 69.12 88 GLU A CA 1
ATOM 673 C C . GLU A 1 88 ? 7.655 -11.286 -14.362 1.00 69.12 88 GLU A C 1
ATOM 675 O O . GLU A 1 88 ? 8.724 -11.739 -14.766 1.00 69.12 88 GLU A O 1
ATOM 680 N N . VAL A 1 89 ? 6.616 -12.076 -14.085 1.00 70.31 89 VAL A N 1
ATOM 681 C CA . VAL A 1 89 ? 6.708 -13.545 -14.011 1.00 70.31 89 VAL A CA 1
ATOM 682 C C . VAL A 1 89 ? 7.043 -14.231 -15.337 1.00 70.31 89 VAL A C 1
ATOM 684 O O . VAL A 1 89 ? 7.393 -15.405 -15.343 1.00 70.31 89 VAL A O 1
ATOM 687 N N . TRP A 1 90 ? 6.916 -13.527 -16.461 1.00 58.75 90 TRP A N 1
ATOM 688 C CA . TRP A 1 90 ? 7.290 -14.040 -17.781 1.00 58.75 90 TRP A CA 1
ATOM 689 C C . TRP A 1 90 ? 8.743 -13.734 -18.151 1.00 58.75 90 TRP A C 1
ATOM 691 O O . TRP A 1 90 ? 9.197 -14.164 -19.212 1.00 58.75 90 TRP A O 1
ATOM 701 N N . HIS A 1 91 ? 9.474 -12.982 -17.321 1.00 66.06 91 HIS A N 1
ATOM 702 C CA . HIS A 1 91 ? 10.879 -12.701 -17.574 1.00 66.06 91 HIS A CA 1
ATOM 703 C C . HIS A 1 91 ? 11.686 -14.004 -17.600 1.00 66.06 91 HIS A C 1
ATOM 705 O O . HIS A 1 91 ? 11.489 -14.889 -16.772 1.00 66.06 91 HIS A O 1
ATOM 711 N N . LEU A 1 92 ? 12.628 -14.117 -18.537 1.00 57.09 92 LEU A N 1
ATOM 712 C CA . LEU A 1 92 ? 13.375 -15.358 -18.786 1.00 57.09 92 LEU A CA 1
ATOM 713 C C . LEU A 1 92 ? 14.191 -15.832 -17.574 1.00 57.09 92 LEU A C 1
ATOM 715 O O . LEU A 1 92 ? 14.433 -17.023 -17.424 1.00 57.09 92 LEU A O 1
ATOM 719 N N . GLU A 1 93 ? 14.599 -14.901 -16.713 1.00 66.19 93 GLU A N 1
ATOM 720 C CA . GLU A 1 93 ? 15.365 -15.175 -15.489 1.00 66.19 93 GLU A CA 1
ATOM 721 C C . GLU A 1 93 ? 14.482 -15.258 -14.231 1.00 66.19 93 GLU A C 1
ATOM 723 O O . GLU A 1 93 ? 14.988 -15.143 -13.118 1.00 66.19 93 GLU A O 1
ATOM 728 N N . ILE A 1 94 ? 13.162 -15.440 -14.371 1.00 70.50 94 ILE A N 1
ATOM 729 C CA . ILE A 1 94 ? 12.243 -15.495 -13.223 1.00 70.50 94 ILE A CA 1
ATOM 730 C C . ILE A 1 94 ? 12.605 -16.606 -12.228 1.00 70.50 94 ILE A C 1
ATOM 732 O O . ILE A 1 94 ? 12.548 -16.386 -11.022 1.00 70.50 94 ILE A O 1
ATOM 736 N N . GLU A 1 95 ? 13.025 -17.779 -12.702 1.00 72.50 95 GLU A N 1
ATOM 737 C CA . GLU A 1 95 ? 13.395 -18.899 -11.827 1.00 72.50 95 GLU A CA 1
ATOM 738 C C . GLU A 1 95 ? 14.639 -18.570 -10.992 1.00 72.50 95 GLU A C 1
ATOM 740 O O . GLU A 1 95 ? 14.658 -18.786 -9.781 1.00 72.50 95 GLU A O 1
ATOM 745 N N . ASP A 1 96 ? 15.651 -17.969 -11.622 1.00 72.44 96 ASP A N 1
ATOM 746 C CA . ASP A 1 96 ? 16.858 -17.502 -10.940 1.00 72.44 96 ASP A CA 1
ATOM 747 C C . ASP A 1 96 ? 16.563 -16.359 -9.965 1.00 72.44 96 ASP A C 1
ATOM 749 O O . ASP A 1 96 ? 17.131 -16.305 -8.873 1.00 72.44 96 ASP A O 1
ATOM 753 N N . PHE A 1 97 ? 15.647 -15.464 -10.339 1.00 75.75 97 PHE A N 1
ATOM 754 C CA . PHE A 1 97 ? 15.202 -14.355 -9.507 1.00 75.75 97 PHE A CA 1
ATOM 755 C C . PHE A 1 97 ? 14.524 -14.840 -8.216 1.00 75.75 97 PHE A C 1
ATOM 757 O O . PHE A 1 97 ? 14.814 -14.323 -7.137 1.00 75.75 97 PHE A O 1
ATOM 764 N N . LEU A 1 98 ? 13.678 -15.874 -8.295 1.00 79.88 98 LEU A N 1
ATOM 765 C CA . LEU A 1 98 ? 13.042 -16.494 -7.122 1.00 79.88 98 LEU A CA 1
ATOM 766 C C . LEU A 1 98 ? 14.056 -17.171 -6.186 1.00 79.88 98 LEU A C 1
ATOM 768 O O . LEU A 1 98 ? 13.820 -17.292 -4.982 1.00 79.88 98 LEU A O 1
ATOM 772 N N . ASP A 1 99 ? 15.198 -17.584 -6.728 1.00 80.56 99 ASP A N 1
ATOM 773 C CA . ASP A 1 99 ? 16.255 -18.267 -5.994 1.00 80.56 99 ASP A CA 1
ATOM 774 C C . ASP A 1 99 ? 17.263 -17.317 -5.331 1.00 80.56 99 ASP A C 1
ATOM 776 O O . ASP A 1 99 ? 18.052 -17.768 -4.495 1.00 80.56 99 ASP A O 1
ATOM 780 N N . LEU A 1 100 ? 17.214 -16.014 -5.634 1.00 76.38 100 LEU A N 1
ATOM 781 C CA . LEU A 1 100 ? 18.161 -15.003 -5.147 1.00 76.38 100 LEU A CA 1
ATOM 782 C C . LEU A 1 100 ? 18.355 -15.021 -3.629 1.00 76.38 100 LEU A C 1
ATOM 784 O O . LEU A 1 100 ? 19.464 -14.804 -3.151 1.00 76.38 100 LEU A O 1
ATOM 788 N N . ARG A 1 101 ? 17.293 -15.307 -2.874 1.00 72.88 101 ARG A N 1
ATOM 789 C CA . ARG A 1 101 ? 17.284 -15.239 -1.406 1.00 72.88 101 ARG A CA 1
ATOM 790 C C . ARG A 1 101 ? 17.534 -16.587 -0.720 1.00 72.88 101 ARG A C 1
ATOM 792 O O . ARG A 1 101 ? 17.454 -16.662 0.504 1.00 72.88 101 ARG A O 1
ATOM 799 N N . ARG A 1 102 ? 17.805 -17.667 -1.467 1.00 75.00 102 ARG A N 1
ATOM 800 C CA . ARG A 1 102 ? 18.085 -18.987 -0.873 1.00 75.00 102 ARG A CA 1
ATOM 801 C C . ARG A 1 102 ? 19.409 -18.970 -0.110 1.00 75.00 102 ARG A C 1
ATOM 803 O O . ARG A 1 102 ? 20.415 -18.488 -0.615 1.00 75.00 102 ARG A O 1
ATOM 810 N N . ASN A 1 103 ? 19.422 -19.603 1.064 1.00 69.12 103 ASN A N 1
ATOM 811 C CA . ASN A 1 103 ? 20.614 -19.715 1.916 1.00 69.12 103 ASN A CA 1
ATOM 812 C C . ASN A 1 103 ? 21.697 -20.657 1.355 1.00 69.12 103 ASN A C 1
ATOM 814 O O . ASN A 1 103 ? 22.811 -20.669 1.862 1.00 69.12 103 ASN A O 1
ATOM 818 N N . VAL A 1 104 ? 21.372 -21.472 0.344 1.00 64.50 104 VAL A N 1
ATOM 819 C CA . VAL A 1 104 ? 22.292 -22.432 -0.287 1.00 64.50 104 VAL A CA 1
ATOM 820 C C . VAL A 1 104 ? 22.324 -22.249 -1.808 1.00 64.50 104 VAL A C 1
ATOM 822 O O . VAL A 1 104 ? 21.322 -21.873 -2.430 1.00 64.50 104 VAL A O 1
ATOM 825 N N . GLY A 1 105 ? 23.476 -22.538 -2.416 1.00 66.44 105 GLY A N 1
ATOM 826 C CA . GLY A 1 105 ? 23.715 -22.422 -3.858 1.00 66.44 105 GLY A CA 1
ATOM 827 C C . GLY A 1 105 ? 24.963 -21.599 -4.185 1.00 66.44 105 GLY A C 1
ATOM 828 O O . GLY A 1 105 ? 25.768 -21.311 -3.305 1.00 66.44 105 GLY A O 1
ATOM 829 N N . ASP A 1 106 ? 25.125 -21.238 -5.459 1.00 69.69 106 ASP A N 1
ATOM 830 C CA . ASP A 1 106 ? 26.218 -20.378 -5.934 1.00 69.69 106 ASP A CA 1
ATOM 831 C C . ASP A 1 106 ? 26.004 -18.923 -5.485 1.00 69.69 106 ASP A C 1
ATOM 833 O O . ASP A 1 106 ? 25.073 -18.267 -5.955 1.00 69.69 106 ASP A O 1
ATOM 837 N N . GLU A 1 107 ? 26.876 -18.402 -4.613 1.00 61.66 107 GLU A N 1
ATOM 838 C CA . GLU A 1 107 ? 26.794 -17.029 -4.081 1.00 61.66 107 GLU A CA 1
ATOM 839 C C . GLU A 1 107 ? 26.786 -15.942 -5.165 1.00 61.66 107 GLU A C 1
ATOM 841 O O . GLU A 1 107 ? 26.235 -14.859 -4.960 1.00 61.66 107 GLU A O 1
ATOM 846 N N . ARG A 1 108 ? 27.344 -16.217 -6.352 1.00 62.62 108 ARG A N 1
ATOM 847 C CA . ARG A 1 108 ? 27.339 -15.265 -7.478 1.00 62.62 108 ARG A CA 1
ATOM 848 C C . ARG A 1 108 ? 25.937 -15.018 -8.032 1.00 62.62 108 ARG A C 1
ATOM 850 O O . ARG A 1 108 ? 25.725 -14.027 -8.725 1.00 62.62 108 ARG A O 1
ATOM 857 N N . ARG A 1 109 ? 24.987 -15.908 -7.731 1.00 61.16 109 ARG A N 1
ATOM 858 C CA . ARG A 1 109 ? 23.582 -15.848 -8.157 1.00 61.16 109 ARG A CA 1
ATOM 859 C C . ARG A 1 109 ? 22.639 -15.569 -6.979 1.00 61.16 109 ARG A C 1
ATOM 861 O O . ARG A 1 109 ? 21.494 -16.027 -6.998 1.00 61.16 109 ARG A O 1
ATOM 868 N N . ARG A 1 110 ? 23.118 -14.901 -5.921 1.00 63.91 110 ARG A N 1
ATOM 869 C CA . ARG A 1 110 ? 22.363 -14.658 -4.677 1.00 63.91 110 ARG A CA 1
ATOM 870 C C . ARG A 1 110 ? 22.485 -13.224 -4.164 1.00 63.91 110 ARG A C 1
ATOM 872 O O . ARG A 1 110 ? 23.522 -12.578 -4.341 1.00 63.91 110 ARG A O 1
ATOM 879 N N . THR A 1 111 ? 21.435 -12.777 -3.476 1.00 58.03 111 THR A N 1
ATOM 880 C CA . THR A 1 111 ? 21.351 -11.525 -2.712 1.00 58.03 111 THR A CA 1
ATOM 881 C C . THR A 1 111 ? 20.799 -11.839 -1.309 1.00 58.03 111 THR A C 1
ATOM 883 O O . THR A 1 111 ? 19.741 -12.444 -1.172 1.00 58.03 111 THR A O 1
ATOM 886 N N . HIS A 1 112 ? 21.519 -11.525 -0.229 1.00 50.03 112 HIS A N 1
ATOM 887 C CA . HIS A 1 112 ? 21.284 -12.122 1.104 1.00 50.03 112 HIS A CA 1
ATOM 888 C C . HIS A 1 112 ? 20.634 -11.188 2.146 1.00 50.03 112 HIS A C 1
ATOM 890 O O . HIS A 1 112 ? 20.463 -11.582 3.297 1.00 50.03 112 HIS A O 1
ATOM 896 N N . ASP A 1 113 ? 20.190 -9.989 1.771 1.00 43.06 113 ASP A N 1
ATOM 897 C CA . ASP A 1 113 ? 19.938 -8.900 2.734 1.00 43.06 113 ASP A CA 1
ATOM 898 C C . ASP A 1 113 ? 18.748 -9.018 3.725 1.00 43.06 113 ASP A C 1
ATOM 900 O O . ASP A 1 113 ? 18.570 -8.118 4.542 1.00 43.06 113 ASP A O 1
ATOM 904 N N . THR A 1 114 ? 17.957 -10.100 3.767 1.00 31.84 114 THR A N 1
ATOM 905 C CA . THR A 1 114 ? 16.928 -10.324 4.826 1.00 31.84 114 THR A CA 1
ATOM 906 C C . THR A 1 114 ? 16.642 -11.822 5.113 1.00 31.84 114 THR A C 1
ATOM 908 O O . THR A 1 114 ? 15.670 -12.369 4.589 1.00 31.84 114 THR A O 1
ATOM 911 N N . PRO A 1 115 ? 17.443 -12.530 5.929 1.00 36.97 115 PRO A N 1
ATOM 912 C CA . PRO A 1 115 ? 17.342 -13.990 6.082 1.00 36.97 115 PRO A CA 1
ATOM 913 C C . PRO A 1 115 ? 16.129 -14.535 6.881 1.00 36.97 115 PRO A C 1
ATOM 915 O O . PRO A 1 115 ? 16.019 -15.751 7.044 1.00 36.97 115 PRO A O 1
ATOM 918 N N . ASP A 1 116 ? 15.187 -13.695 7.337 1.00 34.31 116 ASP A N 1
ATOM 919 C CA . ASP A 1 116 ? 14.368 -14.035 8.519 1.00 34.31 116 ASP A CA 1
ATOM 920 C C . ASP A 1 116 ? 12.849 -14.202 8.280 1.00 34.31 116 ASP A C 1
ATOM 922 O O . ASP A 1 116 ? 12.094 -14.310 9.246 1.00 34.31 116 ASP A O 1
ATOM 926 N N . LEU A 1 117 ? 12.340 -14.212 7.042 1.00 29.05 117 LEU A N 1
ATOM 927 C CA . LEU A 1 117 ? 10.886 -14.101 6.808 1.00 29.05 117 LEU A CA 1
ATOM 928 C C . LEU A 1 117 ? 10.314 -15.233 5.960 1.00 29.05 117 LEU A C 1
ATOM 930 O O . LEU A 1 117 ? 10.201 -15.075 4.752 1.00 29.05 117 LEU A O 1
ATOM 934 N N . HIS A 1 118 ? 9.940 -16.371 6.566 1.00 33.34 118 HIS A N 1
ATOM 935 C CA . HIS A 1 118 ? 9.457 -17.501 5.765 1.00 33.34 118 HIS A CA 1
ATOM 936 C C . HIS A 1 118 ? 8.729 -18.625 6.539 1.00 33.34 118 HIS A C 1
ATOM 938 O O . HIS A 1 118 ? 9.338 -19.584 6.995 1.00 33.34 118 HIS A O 1
ATOM 944 N N . HIS A 1 119 ? 7.393 -18.563 6.595 1.00 33.88 119 HIS A N 1
ATOM 945 C CA . HIS A 1 119 ? 6.483 -19.705 6.820 1.00 33.88 119 HIS A CA 1
ATOM 946 C C . HIS A 1 119 ? 5.167 -19.343 6.089 1.00 33.88 119 HIS A C 1
ATOM 948 O O . HIS A 1 119 ? 4.413 -18.530 6.600 1.00 33.88 119 HIS A O 1
ATOM 954 N N . ILE A 1 120 ? 4.833 -19.725 4.849 1.00 35.22 120 ILE A N 1
ATOM 955 C CA . ILE A 1 120 ? 4.885 -20.983 4.084 1.00 35.22 120 ILE A CA 1
ATOM 956 C C . ILE A 1 120 ? 5.204 -20.609 2.617 1.00 35.22 120 ILE A C 1
ATOM 958 O O . ILE A 1 120 ? 4.648 -19.643 2.104 1.00 35.22 120 ILE A O 1
ATOM 962 N N . TYR A 1 121 ? 6.089 -21.339 1.938 1.00 46.41 121 TYR A N 1
ATOM 963 C CA . TYR A 1 121 ? 6.585 -21.026 0.587 1.00 46.41 121 TYR A CA 1
ATOM 964 C C . TYR A 1 121 ? 7.119 -22.310 -0.081 1.00 46.41 121 TYR A C 1
ATOM 966 O O . TYR A 1 121 ? 7.356 -23.313 0.597 1.00 46.41 121 TYR A O 1
ATOM 974 N N . GLY A 1 122 ? 7.274 -22.311 -1.410 1.00 49.03 122 GLY A N 1
ATOM 975 C CA . GLY A 1 122 ? 7.787 -23.456 -2.182 1.00 49.03 122 GLY A CA 1
ATOM 976 C C . GLY A 1 122 ? 6.722 -24.471 -2.631 1.00 49.03 122 GLY A C 1
ATOM 977 O O . GLY A 1 122 ? 5.553 -24.126 -2.799 1.00 49.03 122 GLY A O 1
ATOM 978 N N . LEU A 1 123 ? 7.130 -25.735 -2.828 1.00 43.31 123 LEU A N 1
ATOM 979 C CA . LEU A 1 123 ? 6.318 -26.826 -3.405 1.00 43.31 123 LEU A CA 1
ATOM 980 C C . LEU A 1 123 ? 4.932 -26.987 -2.764 1.00 43.31 123 LEU A C 1
ATOM 982 O O . LEU A 1 123 ? 3.967 -27.188 -3.482 1.00 43.31 123 LEU A O 1
ATOM 986 N N . LYS A 1 124 ? 4.794 -26.798 -1.446 1.00 40.00 124 LYS A N 1
ATOM 987 C CA . LYS A 1 124 ? 3.497 -26.911 -0.748 1.00 40.00 124 LYS A CA 1
ATOM 988 C C . LYS A 1 124 ? 2.500 -25.805 -1.117 1.00 40.00 124 LYS A C 1
ATOM 990 O O . LYS A 1 124 ? 1.295 -26.043 -1.128 1.00 40.00 124 LYS A O 1
ATOM 995 N N . PHE A 1 125 ? 2.986 -24.595 -1.409 1.00 40.12 125 PHE A N 1
ATOM 996 C CA . PHE A 1 125 ? 2.150 -23.514 -1.938 1.00 40.12 125 PHE A CA 1
ATOM 997 C C . PHE A 1 125 ? 1.789 -23.793 -3.398 1.00 40.12 125 PHE A C 1
ATOM 999 O O . PHE A 1 125 ? 0.623 -23.679 -3.758 1.00 40.12 125 PHE A O 1
ATOM 1006 N N . ALA A 1 126 ? 2.761 -24.230 -4.205 1.00 46.06 126 ALA A N 1
ATOM 1007 C CA . ALA A 1 126 ? 2.537 -24.587 -5.603 1.00 46.06 126 ALA A CA 1
ATOM 1008 C C . ALA A 1 126 ? 1.532 -25.745 -5.747 1.00 46.06 126 ALA A C 1
ATOM 1010 O O . ALA A 1 126 ? 0.582 -25.627 -6.507 1.00 46.06 126 ALA A O 1
ATOM 1011 N N . GLU A 1 127 ? 1.658 -26.812 -4.956 1.00 51.97 127 GLU A N 1
ATOM 1012 C CA . GLU A 1 127 ? 0.710 -27.933 -4.899 1.00 51.97 127 GLU A CA 1
ATOM 1013 C C . GLU A 1 127 ? -0.700 -27.460 -4.545 1.00 51.97 127 GLU A C 1
ATOM 1015 O O . GLU A 1 127 ? -1.680 -27.899 -5.148 1.00 51.97 127 GLU A O 1
ATOM 1020 N N . ARG A 1 128 ? -0.821 -26.538 -3.580 1.00 49.91 128 ARG A N 1
ATOM 1021 C CA . ARG A 1 128 ? -2.128 -26.037 -3.154 1.00 49.91 128 ARG A CA 1
ATOM 1022 C C . ARG A 1 128 ? -2.740 -25.060 -4.156 1.00 49.91 128 ARG A C 1
ATOM 1024 O O . ARG A 1 128 ? -3.952 -25.085 -4.349 1.00 49.91 128 ARG A O 1
ATOM 1031 N N . TYR A 1 129 ? -1.918 -24.239 -4.801 1.00 46.78 129 TYR A N 1
ATOM 1032 C CA . TYR A 1 129 ? -2.321 -23.359 -5.892 1.00 46.78 129 TYR A CA 1
ATOM 1033 C C . TYR A 1 129 ? -2.794 -24.173 -7.104 1.00 46.78 129 TYR A C 1
ATOM 1035 O O . TYR A 1 129 ? -3.912 -23.968 -7.565 1.00 46.78 129 TYR A O 1
ATOM 1043 N N . LEU A 1 130 ? -2.009 -25.167 -7.534 1.00 52.62 130 LEU A N 1
ATOM 1044 C CA . LEU A 1 130 ? -2.345 -26.078 -8.633 1.00 52.62 130 LEU A CA 1
ATOM 1045 C C . LEU A 1 130 ? -3.610 -26.894 -8.339 1.00 52.62 130 LEU A C 1
ATOM 1047 O O . LEU A 1 130 ? -4.430 -27.096 -9.230 1.00 52.62 130 LEU A O 1
ATOM 1051 N N . TYR A 1 131 ? -3.812 -27.315 -7.086 1.00 61.56 131 TYR A N 1
ATOM 1052 C CA . TYR A 1 131 ? -5.059 -27.948 -6.649 1.00 61.56 131 TYR A CA 1
ATOM 1053 C C . TYR A 1 131 ? -6.269 -27.028 -6.873 1.00 61.56 131 TYR A C 1
ATOM 1055 O O . TYR A 1 131 ? -7.279 -27.457 -7.427 1.00 61.56 131 TYR A O 1
ATOM 1063 N N . TYR A 1 132 ? -6.182 -25.755 -6.473 1.00 45.22 132 TYR A N 1
ATOM 1064 C CA . TYR A 1 132 ? -7.280 -24.805 -6.673 1.00 45.22 132 TYR A CA 1
ATOM 1065 C C . TYR A 1 132 ? -7.472 -24.421 -8.146 1.00 45.22 132 TYR A C 1
ATOM 1067 O O . TYR A 1 132 ? -8.608 -24.228 -8.575 1.00 45.22 132 TYR A O 1
ATOM 1075 N N . GLU A 1 133 ? -6.394 -24.360 -8.929 1.00 51.78 133 GLU A N 1
ATOM 1076 C CA . GLU A 1 133 ? -6.441 -24.123 -10.373 1.00 51.78 133 GLU A CA 1
ATOM 1077 C C . GLU A 1 133 ? -7.127 -25.284 -11.109 1.00 51.78 133 GLU A C 1
ATOM 1079 O O . GLU A 1 133 ? -8.005 -25.054 -11.942 1.00 51.78 133 GLU A O 1
ATOM 1084 N N . GLN A 1 134 ? -6.825 -26.532 -10.735 1.00 61.47 134 GLN A N 1
ATOM 1085 C CA . GLN A 1 134 ? -7.531 -27.712 -11.236 1.00 61.47 134 GLN A CA 1
ATOM 1086 C C . GLN A 1 134 ? -9.013 -27.682 -10.861 1.00 61.47 134 GLN A C 1
ATOM 1088 O O . GLN A 1 134 ? -9.856 -27.849 -11.739 1.00 61.47 134 GLN A O 1
ATOM 1093 N N . GLU A 1 135 ? -9.352 -27.418 -9.594 1.00 55.62 135 GLU A N 1
ATOM 1094 C CA . GLU A 1 135 ? -10.748 -27.369 -9.130 1.00 55.62 135 GLU A CA 1
ATOM 1095 C C . GLU A 1 135 ? -11.560 -26.232 -9.793 1.00 55.62 135 GLU A C 1
ATOM 1097 O O . GLU A 1 135 ? -12.775 -26.363 -9.984 1.00 55.62 135 GLU A O 1
ATOM 1102 N N . PHE A 1 136 ? -10.901 -25.140 -10.200 1.00 50.59 136 PHE A N 1
ATOM 1103 C CA . PHE A 1 136 ? -11.486 -24.098 -11.047 1.00 50.59 136 PHE A CA 1
ATOM 1104 C C . PHE A 1 136 ? -11.705 -24.578 -12.488 1.00 50.59 136 PHE A C 1
ATOM 1106 O O . PHE A 1 136 ? -12.811 -24.434 -13.011 1.00 50.59 136 PHE A O 1
ATOM 1113 N N . GLN A 1 137 ? -10.707 -25.214 -13.112 1.00 57.34 137 GLN A N 1
ATOM 1114 C CA . GLN A 1 137 ? -10.827 -25.752 -14.473 1.00 57.34 137 GLN A CA 1
ATOM 1115 C C . GLN A 1 137 ? -11.904 -26.842 -14.596 1.00 57.34 137 GLN A C 1
ATOM 1117 O O . GLN A 1 137 ? -12.602 -26.893 -15.607 1.00 57.34 137 GLN A O 1
ATOM 1122 N N . VAL A 1 138 ? -12.105 -27.672 -13.563 1.00 72.31 138 VAL A N 1
ATOM 1123 C CA . VAL A 1 138 ? -13.207 -28.656 -13.525 1.00 72.31 138 VAL A CA 1
ATOM 1124 C C . VAL A 1 138 ? -14.562 -28.056 -13.111 1.00 72.31 138 VAL A C 1
ATOM 1126 O O . VAL A 1 138 ? -15.522 -28.791 -12.882 1.00 72.31 138 VAL A O 1
ATOM 1129 N N . GLY A 1 139 ? -14.678 -26.726 -13.017 1.00 54.00 139 GLY A N 1
ATOM 1130 C CA . GLY A 1 139 ? -15.955 -26.021 -12.854 1.00 54.00 139 GLY A CA 1
ATOM 1131 C C . GLY A 1 139 ? -16.608 -26.149 -11.472 1.00 54.00 139 GLY A C 1
ATOM 1132 O O . GLY A 1 139 ? -17.771 -25.768 -11.304 1.00 54.00 139 GLY A O 1
ATOM 1133 N N . LYS A 1 140 ? -15.887 -26.664 -10.468 1.00 51.00 140 LYS A N 1
ATOM 1134 C CA . LYS A 1 140 ? -16.366 -26.737 -9.076 1.00 51.00 140 LYS A CA 1
ATOM 1135 C C . LYS A 1 140 ? -16.310 -25.378 -8.375 1.00 51.00 140 LYS A C 1
ATOM 1137 O O . LYS A 1 140 ? -17.094 -25.130 -7.461 1.00 51.00 140 LYS A O 1
ATOM 1142 N N . ILE A 1 141 ? -15.434 -24.482 -8.831 1.00 40.94 141 ILE A N 1
ATOM 1143 C CA . ILE A 1 141 ? -15.341 -23.092 -8.373 1.00 40.94 141 ILE A CA 1
ATOM 1144 C C . ILE A 1 141 ? -15.975 -22.200 -9.446 1.00 40.94 141 ILE A C 1
ATOM 1146 O O . ILE A 1 141 ? -15.365 -21.905 -10.466 1.00 40.94 141 ILE A O 1
ATOM 1150 N N . LYS A 1 142 ? -17.230 -21.791 -9.234 1.00 37.94 142 LYS A N 1
ATOM 1151 C CA . LYS A 1 142 ? -18.033 -21.058 -10.236 1.00 37.94 142 LYS A CA 1
ATOM 1152 C C . LYS A 1 142 ? -17.833 -19.539 -10.229 1.00 37.94 142 LYS A C 1
ATOM 1154 O O . LYS A 1 142 ? -18.363 -18.857 -11.099 1.00 37.94 142 LYS A O 1
ATOM 1159 N N . LEU A 1 143 ? -17.092 -19.008 -9.255 1.00 38.44 143 LEU A N 1
ATOM 1160 C CA . LEU A 1 143 ? -16.895 -17.572 -9.068 1.00 38.44 143 LEU A CA 1
ATOM 1161 C C . LEU A 1 143 ? -15.399 -17.255 -8.964 1.00 38.44 143 LEU A C 1
ATOM 1163 O O . LEU A 1 143 ? -14.866 -17.043 -7.879 1.00 38.44 143 LEU A O 1
ATOM 1167 N N . ALA A 1 144 ? -14.704 -17.260 -10.099 1.00 44.56 144 ALA A N 1
ATOM 1168 C CA . ALA A 1 144 ? -13.352 -16.722 -10.175 1.00 44.56 144 ALA A CA 1
ATOM 1169 C C . ALA A 1 144 ? -13.157 -16.009 -11.514 1.00 44.56 144 ALA A C 1
ATOM 1171 O O . ALA A 1 144 ? -13.514 -16.528 -12.571 1.00 44.56 144 ALA A O 1
ATOM 1172 N N . LYS A 1 145 ? -12.592 -14.803 -11.459 1.00 42.53 145 LYS A N 1
ATOM 1173 C CA . LYS A 1 145 ? -12.110 -14.068 -12.626 1.00 42.53 145 LYS A CA 1
ATOM 1174 C C . LYS A 1 145 ? -10.590 -14.083 -12.546 1.00 42.53 145 LYS A C 1
ATOM 1176 O O . LYS A 1 145 ? -10.026 -13.557 -11.590 1.00 42.53 145 LYS A O 1
ATOM 1181 N N . GLN A 1 146 ? -9.934 -14.713 -13.516 1.00 43.53 146 GLN A N 1
ATOM 1182 C CA . GLN A 1 146 ? -8.480 -14.680 -13.617 1.00 43.53 146 GLN A CA 1
ATOM 1183 C C . GLN A 1 146 ? -8.085 -13.286 -14.111 1.00 43.53 146 GLN A C 1
ATOM 1185 O O . GLN A 1 146 ? -8.293 -12.950 -15.273 1.00 43.53 146 GLN A O 1
ATOM 1190 N N . ILE A 1 147 ? -7.585 -12.453 -13.206 1.00 43.50 147 ILE A N 1
ATOM 1191 C CA . ILE A 1 147 ? -6.979 -11.163 -13.537 1.00 43.50 147 ILE A CA 1
ATOM 1192 C C . ILE A 1 147 ? -5.515 -11.278 -13.140 1.00 43.50 147 ILE A C 1
ATOM 1194 O O . ILE A 1 147 ? -5.211 -11.749 -12.040 1.00 43.50 147 ILE A O 1
ATOM 1198 N N . LYS A 1 148 ? -4.593 -10.878 -14.019 1.00 49.78 148 LYS A N 1
ATOM 1199 C CA . LYS A 1 148 ? -3.183 -10.782 -13.629 1.00 49.78 148 LYS A CA 1
ATOM 1200 C C . LYS A 1 148 ? -3.078 -9.719 -12.536 1.00 49.78 148 LYS A C 1
ATOM 1202 O O . LYS A 1 148 ? -3.561 -8.610 -12.729 1.00 49.78 148 LYS A O 1
ATOM 1207 N N . ALA A 1 149 ? -2.448 -10.024 -11.401 1.00 52.38 149 ALA A N 1
ATOM 1208 C CA . ALA A 1 149 ? -2.365 -9.090 -10.269 1.00 52.38 149 ALA A CA 1
ATOM 1209 C C . ALA A 1 149 ? -1.814 -7.698 -10.664 1.00 52.38 149 ALA A C 1
ATOM 1211 O O . ALA A 1 149 ? -2.264 -6.690 -10.135 1.00 52.38 149 ALA A O 1
ATOM 1212 N N . PHE A 1 150 ? -0.925 -7.634 -11.662 1.00 53.00 150 PHE A N 1
ATOM 1213 C CA . PHE A 1 150 ? -0.419 -6.387 -12.248 1.00 53.00 150 PHE A CA 1
ATOM 1214 C C . PHE A 1 150 ? -1.492 -5.535 -12.950 1.00 53.00 150 PHE A C 1
ATOM 1216 O O . PHE A 1 150 ? -1.501 -4.309 -12.827 1.00 53.00 150 PHE A O 1
ATOM 1223 N N . GLU A 1 151 ? -2.424 -6.170 -13.666 1.00 61.84 151 GLU A N 1
ATOM 1224 C CA . GLU A 1 151 ? -3.519 -5.462 -14.336 1.00 61.84 151 GLU A CA 1
ATOM 1225 C C . GLU A 1 151 ? -4.434 -4.795 -13.305 1.00 61.84 151 GLU A C 1
ATOM 1227 O O . GLU A 1 151 ? -4.969 -3.728 -13.578 1.00 61.84 151 GLU A O 1
ATOM 1232 N N . LEU A 1 152 ? -4.565 -5.348 -12.091 1.00 71.50 152 LEU A N 1
ATOM 1233 C CA . LEU A 1 152 ? -5.366 -4.727 -11.031 1.00 71.50 152 LEU A CA 1
ATOM 1234 C C . LEU A 1 152 ? -4.803 -3.374 -10.589 1.00 71.50 152 LEU A C 1
ATOM 1236 O O . LEU A 1 152 ? -5.585 -2.440 -10.421 1.00 71.50 152 LEU A O 1
ATOM 1240 N N . CYS A 1 153 ? -3.481 -3.259 -10.423 1.00 79.19 153 CYS A N 1
ATOM 1241 C CA . CYS A 1 153 ? -2.845 -2.006 -10.006 1.00 79.19 153 CYS A CA 1
ATOM 1242 C C . CYS A 1 153 ? -3.053 -0.908 -11.054 1.00 79.19 153 CYS A C 1
ATOM 1244 O O . CYS A 1 153 ? -3.458 0.196 -10.708 1.00 79.19 153 CYS A O 1
ATOM 1246 N N . ASN A 1 154 ? -2.865 -1.227 -12.337 1.00 81.56 154 ASN A N 1
ATOM 1247 C CA . ASN A 1 154 ? -3.040 -0.256 -13.418 1.00 81.56 154 ASN A CA 1
ATOM 1248 C C . ASN A 1 154 ? -4.519 0.067 -13.693 1.00 81.56 154 ASN A C 1
ATOM 1250 O O . ASN A 1 154 ? -4.878 1.233 -13.809 1.00 81.56 154 ASN A O 1
ATOM 1254 N N . ILE A 1 155 ? -5.414 -0.929 -13.706 1.00 81.06 155 ILE A N 1
ATOM 1255 C CA . ILE A 1 155 ? -6.857 -0.713 -13.940 1.00 81.06 155 ILE A CA 1
ATOM 1256 C C . ILE A 1 155 ? -7.492 0.122 -12.826 1.00 81.06 155 ILE A C 1
ATOM 1258 O O . ILE A 1 155 ? -8.440 0.863 -13.079 1.00 81.06 155 ILE A O 1
ATOM 1262 N N . ARG A 1 156 ? -7.016 0.003 -11.584 1.00 85.69 156 ARG A N 1
ATOM 1263 C CA . ARG A 1 156 ? -7.563 0.754 -10.444 1.00 85.69 156 ARG A CA 1
ATOM 1264 C C . ARG A 1 156 ? -6.806 2.043 -10.144 1.00 85.69 156 ARG A C 1
ATOM 1266 O O . ARG A 1 156 ? -7.281 2.812 -9.315 1.00 85.69 156 ARG A O 1
ATOM 1273 N N . SER A 1 157 ? -5.676 2.285 -10.807 1.00 89.50 157 SER A N 1
ATOM 1274 C CA . SER A 1 157 ? -4.922 3.522 -10.633 1.00 89.50 157 SER A CA 1
ATOM 1275 C C . SER A 1 157 ? -5.752 4.714 -11.129 1.00 89.50 157 SER A C 1
ATOM 1277 O O . SER A 1 157 ? -6.311 4.637 -12.229 1.00 89.50 157 SER A O 1
ATOM 1279 N N . PRO A 1 158 ? -5.845 5.809 -10.354 1.00 92.56 158 PRO A N 1
ATOM 1280 C CA . PRO A 1 158 ? -6.393 7.077 -10.833 1.00 92.56 158 PRO A CA 1
ATOM 1281 C C . PRO A 1 158 ? -5.424 7.818 -11.773 1.00 92.56 158 PRO A C 1
ATOM 1283 O O . PRO A 1 158 ? -5.793 8.846 -12.326 1.00 92.56 158 PRO A O 1
ATOM 1286 N N . GLN A 1 159 ? -4.192 7.322 -11.943 1.00 90.44 159 GLN A N 1
ATOM 1287 C CA . GLN A 1 159 ? -3.163 7.899 -12.818 1.00 90.44 159 GLN A CA 1
ATOM 1288 C C . GLN A 1 159 ? -2.990 7.121 -14.136 1.00 90.44 159 GLN A C 1
ATOM 1290 O O . GLN A 1 159 ? -1.971 7.254 -14.812 1.00 90.44 159 GLN A O 1
ATOM 1295 N N . ASP A 1 160 ? -3.950 6.274 -14.511 1.00 86.94 160 ASP A N 1
ATOM 1296 C CA . ASP A 1 160 ? -3.857 5.451 -15.726 1.00 86.94 160 ASP A CA 1
ATOM 1297 C C . ASP A 1 160 ? -3.931 6.263 -17.029 1.00 86.94 160 ASP A C 1
ATOM 1299 O O . ASP A 1 160 ? -3.556 5.776 -18.094 1.00 86.94 160 ASP A O 1
ATOM 1303 N N . HIS A 1 161 ? -4.375 7.517 -16.955 1.00 89.00 161 HIS A N 1
ATOM 1304 C CA . HIS A 1 161 ? -4.423 8.445 -18.083 1.00 89.00 161 HIS A CA 1
ATOM 1305 C C . HIS A 1 161 ? -3.065 9.052 -18.445 1.00 89.00 161 HIS A C 1
ATOM 1307 O O . HIS A 1 161 ? -2.912 9.556 -19.559 1.00 89.00 161 HIS A O 1
ATOM 1313 N N . CYS A 1 162 ? -2.096 9.044 -17.527 1.00 88.69 162 CYS A N 1
ATOM 1314 C CA . CYS A 1 162 ? -0.815 9.731 -17.704 1.00 88.69 162 CYS A CA 1
ATOM 1315 C C . CYS A 1 162 ? 0.417 8.832 -17.550 1.00 88.69 162 CYS A C 1
ATOM 1317 O O . CYS A 1 162 ? 1.530 9.315 -17.734 1.00 88.69 162 CYS A O 1
ATOM 1319 N N . GLY A 1 163 ? 0.249 7.538 -17.273 1.00 86.81 163 GLY A N 1
ATOM 1320 C CA . GLY A 1 163 ? 1.379 6.623 -17.163 1.00 86.81 163 GLY A CA 1
ATOM 1321 C C . GLY A 1 163 ? 0.989 5.208 -16.761 1.00 86.81 163 GLY A C 1
ATOM 1322 O O . GLY A 1 163 ? -0.172 4.811 -16.841 1.00 86.81 163 GLY A O 1
ATOM 1323 N N . VAL A 1 164 ? 2.002 4.435 -16.372 1.00 83.12 164 VAL A N 1
ATOM 1324 C CA . VAL A 1 164 ? 1.872 3.024 -16.000 1.00 83.12 164 VAL A CA 1
ATOM 1325 C C . VAL A 1 164 ? 2.591 2.788 -14.677 1.00 83.12 164 VAL A C 1
ATOM 1327 O O . VAL A 1 164 ? 3.729 3.220 -14.476 1.00 83.12 164 VAL A O 1
ATOM 1330 N N . VAL A 1 165 ? 1.939 2.050 -13.784 1.00 86.38 165 VAL A N 1
ATOM 1331 C CA . VAL A 1 165 ? 2.543 1.512 -12.566 1.00 86.38 165 VAL A CA 1
ATOM 1332 C C . VAL A 1 165 ? 3.366 0.289 -12.960 1.00 86.38 165 VAL A C 1
ATOM 1334 O O . VAL A 1 165 ? 2.792 -0.759 -13.257 1.00 86.38 165 VAL A O 1
ATOM 1337 N N . HIS A 1 166 ? 4.696 0.406 -12.971 1.00 84.25 166 HIS A N 1
ATOM 1338 C CA . HIS A 1 166 ? 5.604 -0.706 -13.302 1.00 84.25 166 HIS A CA 1
ATOM 1339 C C . HIS A 1 166 ? 5.914 -1.605 -12.097 1.00 84.25 166 HIS A C 1
ATOM 1341 O O . HIS A 1 166 ? 6.157 -2.801 -12.248 1.00 84.25 166 HIS A O 1
ATOM 1347 N N . SER A 1 167 ? 5.903 -1.042 -10.889 1.00 86.06 167 SER A N 1
ATOM 1348 C CA . SER A 1 167 ? 6.221 -1.746 -9.647 1.00 86.06 167 SER A CA 1
ATOM 1349 C C . SER A 1 167 ? 5.516 -1.109 -8.453 1.00 86.06 167 SER A C 1
ATOM 1351 O O . SER A 1 167 ? 4.948 -0.024 -8.558 1.00 86.06 167 SER A O 1
ATOM 1353 N N . SER A 1 168 ? 5.579 -1.779 -7.301 1.00 91.31 168 SER A N 1
ATOM 1354 C CA . SER A 1 168 ? 5.268 -1.150 -6.017 1.00 91.31 168 SER A CA 1
ATOM 1355 C C . SER A 1 168 ? 6.553 -0.643 -5.337 1.00 91.31 168 SER A C 1
ATOM 1357 O O . SER A 1 168 ? 7.631 -0.669 -5.936 1.00 91.31 168 SER A O 1
ATOM 1359 N N . ASN A 1 169 ? 6.460 -0.130 -4.110 1.00 90.50 169 ASN A N 1
ATOM 1360 C CA . ASN A 1 169 ? 7.601 0.314 -3.305 1.00 90.50 169 ASN A CA 1
ATOM 1361 C C . ASN A 1 169 ? 8.180 -0.840 -2.462 1.00 90.50 169 ASN A C 1
ATOM 1363 O O . ASN A 1 169 ? 7.773 -1.990 -2.579 1.00 90.50 169 ASN A O 1
ATOM 1367 N N . LEU A 1 170 ? 9.122 -0.541 -1.565 1.00 88.06 170 LEU A N 1
ATOM 1368 C CA . LEU A 1 170 ? 9.732 -1.529 -0.665 1.00 88.06 170 LEU A CA 1
ATOM 1369 C C . LEU A 1 170 ? 8.713 -2.330 0.169 1.00 88.06 170 LEU A C 1
ATOM 1371 O O . LEU A 1 170 ? 8.929 -3.513 0.417 1.00 88.06 170 LEU A O 1
ATOM 1375 N N . CYS A 1 171 ? 7.631 -1.686 0.605 1.00 90.38 171 CYS A N 1
ATOM 1376 C CA . CYS A 1 171 ? 6.669 -2.254 1.548 1.00 90.38 171 CYS A CA 1
ATOM 1377 C C . CYS A 1 171 ? 5.365 -2.741 0.879 1.00 90.38 171 CYS A C 1
ATOM 1379 O O . CYS A 1 171 ? 4.484 -3.253 1.570 1.00 90.38 171 CYS A O 1
ATOM 1381 N N . THR A 1 172 ? 5.292 -2.703 -0.459 1.00 91.50 172 THR A N 1
ATOM 1382 C CA . THR A 1 172 ? 4.206 -3.245 -1.304 1.00 91.50 172 THR A CA 1
ATOM 1383 C C . THR A 1 172 ? 2.849 -2.521 -1.241 1.00 91.50 172 THR A C 1
ATOM 1385 O O . THR A 1 172 ? 1.856 -3.027 -1.758 1.00 91.50 172 THR A O 1
ATOM 1388 N N . GLU A 1 173 ? 2.776 -1.337 -0.633 1.00 92.25 173 GLU A N 1
ATOM 1389 C CA . GLU A 1 173 ? 1.541 -0.567 -0.430 1.00 92.25 173 GLU A CA 1
ATOM 1390 C C . GLU A 1 173 ? 1.326 0.559 -1.452 1.00 92.25 173 GLU A C 1
ATOM 1392 O O . GLU A 1 173 ? 0.214 1.068 -1.585 1.00 92.25 173 GLU A O 1
ATOM 1397 N N . ILE A 1 174 ? 2.367 0.951 -2.192 1.00 92.81 174 ILE A N 1
ATOM 1398 C CA . ILE A 1 174 ? 2.325 2.098 -3.111 1.00 92.81 174 ILE A CA 1
ATOM 1399 C C . ILE A 1 174 ? 2.241 1.639 -4.558 1.00 92.81 174 ILE A C 1
ATOM 1401 O O . ILE A 1 174 ? 2.979 0.754 -4.971 1.00 92.81 174 ILE A O 1
ATOM 1405 N N . THR A 1 175 ? 1.357 2.249 -5.342 1.00 93.69 175 THR A N 1
ATOM 1406 C CA . THR A 1 175 ? 1.120 1.903 -6.754 1.00 93.69 175 THR A CA 1
ATOM 1407 C C . THR A 1 175 ? 1.067 3.173 -7.597 1.00 93.69 175 THR A C 1
ATOM 1409 O O . THR A 1 175 ? 0.012 3.608 -8.046 1.00 93.69 175 THR A O 1
ATOM 1412 N N . LEU A 1 176 ? 2.227 3.807 -7.751 1.00 93.25 176 LEU A N 1
ATOM 1413 C CA . LEU A 1 176 ? 2.386 5.067 -8.477 1.00 93.25 176 LEU A CA 1
ATOM 1414 C C . LEU A 1 176 ? 3.106 4.839 -9.804 1.00 93.25 176 LEU A C 1
ATOM 1416 O O . LEU A 1 176 ? 3.870 3.881 -9.949 1.00 93.25 176 LEU A O 1
ATOM 1420 N N . ASN A 1 177 ? 2.852 5.727 -10.762 1.00 91.94 177 ASN A N 1
ATOM 1421 C CA . ASN A 1 177 ? 3.506 5.683 -12.060 1.00 91.94 177 ASN A CA 1
ATOM 1422 C C . ASN A 1 177 ? 5.006 5.949 -11.921 1.00 91.94 177 ASN A C 1
ATOM 1424 O O . ASN A 1 177 ? 5.446 6.722 -11.071 1.00 91.94 177 ASN A O 1
ATOM 1428 N N . THR A 1 178 ? 5.786 5.299 -12.775 1.00 88.62 178 THR A N 1
ATOM 1429 C CA . THR A 1 178 ? 7.225 5.536 -12.899 1.00 88.62 178 THR A CA 1
ATOM 1430 C C . THR A 1 178 ? 7.612 5.545 -14.368 1.00 88.62 178 THR A C 1
ATOM 1432 O O . THR A 1 178 ? 6.999 4.859 -15.188 1.00 88.62 178 THR A O 1
ATOM 1435 N N . SER A 1 179 ? 8.640 6.307 -14.717 1.00 87.44 179 SER A N 1
ATOM 1436 C CA . SER A 1 179 ? 9.195 6.350 -16.069 1.00 87.44 179 SER A CA 1
ATOM 1437 C C . SER A 1 179 ? 10.667 6.756 -16.021 1.00 87.44 179 SER A C 1
ATOM 1439 O O . SER A 1 179 ? 11.208 7.029 -14.954 1.00 87.44 179 SER A O 1
ATOM 1441 N N . GLU A 1 180 ? 11.322 6.858 -17.178 1.00 86.25 180 GLU A N 1
ATOM 1442 C CA . GLU A 1 180 ? 12.684 7.409 -17.261 1.00 86.25 180 GLU A CA 1
ATOM 1443 C C . GLU A 1 180 ? 12.793 8.841 -16.707 1.00 86.25 180 GLU A C 1
ATOM 1445 O O . GLU A 1 180 ? 13.887 9.281 -16.373 1.00 86.25 180 GLU A O 1
ATOM 1450 N N . LYS A 1 181 ? 11.673 9.573 -16.623 1.00 88.69 181 LYS A N 1
ATOM 1451 C CA . LYS A 1 181 ? 11.614 10.960 -16.139 1.00 88.69 181 LYS A CA 1
ATOM 1452 C C . LYS A 1 181 ? 10.903 11.104 -14.793 1.00 88.69 181 LYS A C 1
ATOM 1454 O O . LYS A 1 181 ? 10.852 12.207 -14.261 1.00 88.69 181 LYS A O 1
ATOM 1459 N N . GLU A 1 182 ? 10.337 10.021 -14.263 1.00 90.50 182 GLU A N 1
ATOM 1460 C CA . GLU A 1 182 ? 9.483 10.035 -13.074 1.00 90.50 182 GLU A CA 1
ATOM 1461 C C . GLU A 1 182 ? 9.927 8.957 -12.090 1.00 90.50 182 GLU A C 1
ATOM 1463 O O . GLU A 1 182 ? 9.735 7.760 -12.324 1.00 90.50 182 GLU A O 1
ATOM 1468 N N . THR A 1 183 ? 10.459 9.395 -10.950 1.00 92.06 183 THR A N 1
ATOM 1469 C CA . THR A 1 183 ? 10.692 8.523 -9.797 1.00 92.06 183 THR A CA 1
ATOM 1470 C C . THR A 1 183 ? 9.596 8.775 -8.771 1.00 92.06 183 THR A C 1
ATOM 1472 O O . THR A 1 183 ? 9.577 9.813 -8.121 1.00 92.06 183 THR A O 1
ATOM 1475 N N . ALA A 1 184 ? 8.667 7.835 -8.610 1.00 91.38 184 ALA A N 1
ATOM 1476 C CA . ALA A 1 184 ? 7.579 7.989 -7.651 1.00 91.38 184 ALA A CA 1
ATOM 1477 C C . ALA A 1 184 ? 8.094 8.161 -6.212 1.00 91.38 184 ALA A C 1
ATOM 1479 O O . ALA A 1 184 ? 8.945 7.402 -5.740 1.00 91.38 184 ALA A O 1
ATOM 1480 N N . VAL A 1 185 ? 7.509 9.116 -5.490 1.00 89.06 185 VAL A N 1
ATOM 1481 C CA . VAL A 1 185 ? 7.806 9.385 -4.080 1.00 89.06 185 VAL A CA 1
ATOM 1482 C C . VAL A 1 185 ? 6.578 9.089 -3.236 1.00 89.06 185 VAL A C 1
ATOM 1484 O O . VAL A 1 185 ? 5.439 9.233 -3.676 1.00 89.06 185 VAL A O 1
ATOM 1487 N N . CYS A 1 186 ? 6.820 8.669 -1.997 1.00 87.44 186 CYS A N 1
ATOM 1488 C CA . CYS A 1 186 ? 5.765 8.361 -1.056 1.00 87.44 186 CYS A CA 1
ATOM 1489 C C . CYS A 1 186 ? 5.780 9.310 0.147 1.00 87.44 186 CYS A C 1
ATOM 1491 O O . CYS A 1 186 ? 6.705 9.278 0.960 1.00 87.44 186 CYS A O 1
ATOM 1493 N N . ASN A 1 187 ? 4.727 10.118 0.278 1.00 87.38 187 ASN A N 1
ATOM 1494 C CA . ASN A 1 187 ? 4.508 11.013 1.413 1.00 87.38 187 ASN A CA 1
ATOM 1495 C C . ASN A 1 187 ? 3.546 10.332 2.397 1.00 87.38 187 ASN A C 1
ATOM 1497 O O . ASN A 1 187 ? 2.335 10.310 2.171 1.00 87.38 187 ASN A O 1
ATOM 1501 N N . LEU A 1 188 ? 4.093 9.715 3.451 1.00 89.88 188 LEU A N 1
ATOM 1502 C CA . LEU A 1 188 ? 3.362 8.784 4.318 1.00 89.88 188 LEU A CA 1
ATOM 1503 C C . LEU A 1 188 ? 2.939 9.380 5.659 1.00 89.88 188 LEU A C 1
ATOM 1505 O O . LEU A 1 188 ? 3.730 10.020 6.350 1.00 89.88 188 LEU A O 1
ATOM 1509 N N . GLY A 1 189 ? 1.720 9.049 6.079 1.00 81.81 189 GLY A N 1
ATOM 1510 C CA . GLY A 1 189 ? 1.207 9.279 7.429 1.00 81.81 189 GLY A CA 1
ATOM 1511 C C . GLY A 1 189 ? 0.355 8.103 7.901 1.00 81.81 189 GLY A C 1
ATOM 1512 O O . GLY A 1 189 ? -0.068 7.272 7.101 1.00 81.81 189 GLY A O 1
ATOM 1513 N N . SER A 1 190 ? 0.102 7.984 9.205 1.00 91.12 190 SER A N 1
ATOM 1514 C CA . SER A 1 190 ? -0.783 6.936 9.730 1.00 91.12 190 SER A CA 1
ATOM 1515 C C . SER A 1 190 ? -1.648 7.433 10.878 1.00 91.12 190 SER A C 1
ATOM 1517 O O . SER A 1 190 ? -1.144 7.955 11.871 1.00 91.12 190 SER A O 1
ATOM 1519 N N . VAL A 1 191 ? -2.957 7.227 10.753 1.00 92.31 191 VAL A N 1
ATOM 1520 C CA . VAL A 1 191 ? -3.939 7.573 11.786 1.00 92.31 191 VAL A CA 1
ATOM 1521 C C . VAL A 1 191 ? -3.967 6.483 12.856 1.00 92.31 191 VAL A C 1
ATOM 1523 O O . VAL A 1 191 ? -4.111 5.301 12.546 1.00 92.31 191 VAL A O 1
ATOM 1526 N N . ASN A 1 192 ? -3.847 6.860 14.132 1.00 94.19 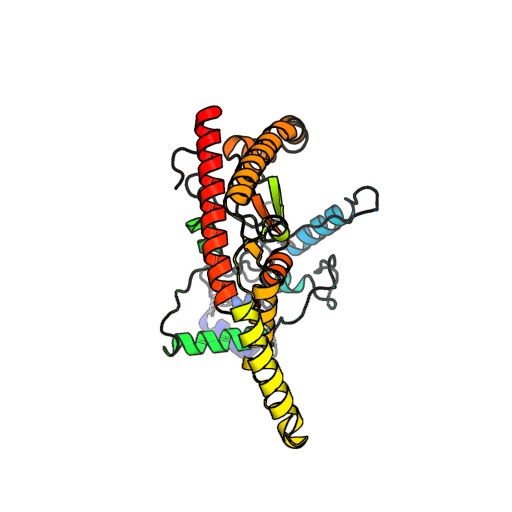192 ASN A N 1
ATOM 1527 C CA . ASN A 1 192 ? -3.955 5.918 15.248 1.00 94.19 192 ASN A CA 1
ATOM 1528 C C . ASN A 1 192 ? -5.420 5.662 15.624 1.00 94.19 192 ASN A C 1
ATOM 1530 O O . ASN A 1 192 ? -6.005 6.425 16.391 1.00 94.19 192 ASN A O 1
ATOM 1534 N N . LEU A 1 193 ? -6.004 4.571 15.140 1.00 92.75 193 LEU A N 1
ATOM 1535 C CA . LEU A 1 193 ? -7.420 4.252 15.340 1.00 92.75 193 LEU A CA 1
ATOM 1536 C C . LEU A 1 193 ? -7.802 4.077 16.815 1.00 92.75 193 LEU A C 1
ATOM 1538 O O . LEU A 1 193 ? -8.886 4.489 17.214 1.00 92.75 193 LEU A O 1
ATOM 1542 N N . ALA A 1 194 ? -6.898 3.563 17.652 1.00 90.00 194 ALA A N 1
ATOM 1543 C CA . ALA A 1 194 ? -7.154 3.372 19.082 1.00 90.00 194 ALA A CA 1
ATOM 1544 C C . ALA A 1 194 ? -7.358 4.692 19.851 1.00 90.00 194 ALA A C 1
ATOM 1546 O O . ALA A 1 194 ? -7.841 4.690 20.981 1.00 90.00 194 ALA A O 1
ATOM 1547 N N . ARG A 1 195 ? -6.991 5.833 19.250 1.00 93.12 195 ARG A N 1
ATOM 1548 C CA . ARG A 1 195 ? -7.215 7.176 19.808 1.00 93.12 195 ARG A CA 1
ATOM 1549 C C . ARG A 1 195 ? -8.528 7.821 19.358 1.00 93.12 195 ARG A C 1
ATOM 1551 O O . ARG A 1 195 ? -8.835 8.906 19.831 1.00 93.12 195 ARG A O 1
ATOM 1558 N N . HIS A 1 196 ? -9.306 7.146 18.514 1.00 95.25 196 HIS A N 1
ATOM 1559 C CA . HIS A 1 196 ? -10.583 7.629 17.980 1.00 95.25 196 HIS A CA 1
ATOM 1560 C C . HIS A 1 196 ? -11.758 6.905 18.639 1.00 95.25 196 HIS A C 1
ATOM 1562 O O . HIS A 1 196 ? -12.684 6.453 17.974 1.00 95.25 196 HIS A O 1
ATOM 1568 N N . LEU A 1 197 ? -11.691 6.740 19.960 1.00 91.81 197 LEU A N 1
ATOM 1569 C CA . LEU A 1 197 ? -12.718 6.080 20.758 1.00 91.81 197 LEU A CA 1
ATOM 1570 C C . LEU A 1 197 ? -13.259 7.066 21.789 1.00 91.81 197 LEU A C 1
ATOM 1572 O O . LEU A 1 197 ? -12.487 7.742 22.471 1.00 91.81 197 LEU A O 1
ATOM 1576 N N . LYS A 1 198 ? -14.580 7.107 21.944 1.00 91.25 198 LYS A N 1
ATOM 1577 C CA . LYS A 1 198 ? -15.267 7.921 22.951 1.00 91.25 198 LYS A CA 1
ATOM 1578 C C . LYS A 1 198 ? -16.134 7.055 23.848 1.00 91.25 198 LYS A C 1
ATOM 1580 O O . LYS A 1 198 ? -16.625 6.006 23.434 1.00 91.25 198 LYS A O 1
ATOM 1585 N N . LYS A 1 199 ? -16.339 7.513 25.084 1.00 87.62 199 LYS A N 1
ATOM 1586 C CA . LYS A 1 199 ? -17.286 6.876 25.999 1.00 87.62 199 LYS A CA 1
ATOM 1587 C C . LYS A 1 199 ? -18.720 7.187 25.594 1.00 87.62 199 LYS A C 1
ATOM 1589 O O . LYS A 1 199 ? -19.044 8.310 25.213 1.00 87.62 199 LYS A O 1
ATOM 1594 N N . GLU A 1 200 ? -19.571 6.190 25.724 1.00 80.06 200 GLU A N 1
ATOM 1595 C CA . GLU A 1 200 ? -21.003 6.277 25.531 1.00 80.06 200 GLU A CA 1
ATOM 1596 C C . GLU A 1 200 ? -21.689 6.265 26.902 1.00 80.06 200 GLU A C 1
ATOM 1598 O O . GLU A 1 200 ? -21.644 5.276 27.623 1.00 80.06 200 GLU A O 1
ATOM 1603 N N . ASN A 1 201 ? -22.304 7.382 27.298 1.00 67.69 201 ASN A N 1
ATOM 1604 C CA . ASN A 1 201 ? -22.953 7.512 28.607 1.00 67.69 201 ASN A CA 1
ATOM 1605 C C . ASN A 1 201 ? -24.392 6.968 28.568 1.00 67.69 201 ASN A C 1
ATOM 1607 O O . ASN A 1 201 ? -25.347 7.733 28.708 1.00 67.69 201 ASN A O 1
ATOM 1611 N N . GLN A 1 202 ? -24.558 5.660 28.363 1.00 65.81 202 GLN A N 1
ATOM 1612 C CA . GLN A 1 202 ? -25.868 5.008 28.451 1.00 65.81 202 GLN A CA 1
ATOM 1613 C C . GLN A 1 202 ? -26.061 4.285 29.802 1.00 65.81 202 GLN A C 1
ATOM 1615 O O . GLN A 1 202 ? -25.121 3.694 30.339 1.00 65.81 202 GLN A O 1
ATOM 1620 N N . PRO A 1 203 ? -27.277 4.296 30.383 1.00 62.69 203 PRO A N 1
ATOM 1621 C CA . PRO A 1 203 ? -27.581 3.533 31.591 1.00 62.69 203 PRO A CA 1
ATOM 1622 C C . PRO A 1 203 ? -27.796 2.043 31.260 1.00 62.69 203 PRO A C 1
ATOM 1624 O O . PRO A 1 203 ? -28.891 1.636 30.889 1.00 62.69 203 PRO A O 1
ATOM 1627 N N . ILE A 1 204 ? -26.758 1.217 31.437 1.00 76.50 204 ILE A N 1
ATOM 1628 C CA . ILE A 1 204 ? -26.753 -0.220 31.059 1.00 76.50 204 ILE A CA 1
ATOM 1629 C C . ILE A 1 204 ? -26.547 -1.193 32.235 1.00 76.50 204 ILE A C 1
ATOM 1631 O O . ILE A 1 204 ? -26.286 -2.381 32.041 1.00 76.50 204 ILE A O 1
ATOM 1635 N N . GLN A 1 205 ? -26.722 -0.729 33.479 1.00 76.12 205 GLN A N 1
ATOM 1636 C CA . GLN A 1 205 ? -26.567 -1.555 34.691 1.00 76.12 205 GLN A CA 1
ATOM 1637 C C . GLN A 1 205 ? -27.387 -2.859 34.643 1.00 76.12 205 GLN A C 1
ATOM 1639 O O . GLN A 1 205 ? -26.905 -3.916 35.053 1.00 76.12 205 GLN A O 1
ATOM 1644 N N . THR A 1 206 ? -28.614 -2.790 34.123 1.00 75.81 206 THR A N 1
ATOM 1645 C CA . THR A 1 206 ? -29.531 -3.935 34.032 1.00 75.81 206 THR A CA 1
ATOM 1646 C C . THR A 1 206 ? -29.040 -4.992 33.041 1.00 75.81 206 THR A C 1
ATOM 1648 O O . THR A 1 206 ? -29.134 -6.189 33.314 1.00 75.81 206 THR A O 1
ATOM 1651 N N . GLU A 1 207 ? -28.470 -4.568 31.914 1.00 78.00 207 GLU A N 1
ATOM 1652 C CA . GLU A 1 207 ? -27.939 -5.469 30.887 1.00 78.00 207 GLU A CA 1
ATOM 1653 C C . GLU A 1 207 ? -26.637 -6.127 31.340 1.00 78.00 207 GLU A C 1
ATOM 1655 O O . GLU A 1 207 ? -26.471 -7.337 31.180 1.00 78.00 207 GLU A O 1
ATOM 1660 N N . ILE A 1 208 ? -25.752 -5.365 31.994 1.00 81.94 208 ILE A N 1
ATOM 1661 C CA . ILE A 1 208 ? -24.530 -5.902 32.607 1.00 81.94 208 ILE A CA 1
ATOM 1662 C C . ILE A 1 208 ? -24.894 -7.005 33.607 1.00 81.94 208 ILE A C 1
ATOM 1664 O O . ILE A 1 208 ? -24.371 -8.116 33.507 1.00 81.94 208 ILE A O 1
ATOM 1668 N N . ALA A 1 209 ? -25.837 -6.738 34.517 1.00 82.69 209 ALA A N 1
ATOM 1669 C CA . ALA A 1 209 ? -26.277 -7.714 35.512 1.00 82.69 209 ALA A CA 1
ATOM 1670 C C . ALA A 1 209 ? -26.879 -8.980 34.870 1.00 82.69 209 ALA A C 1
ATOM 1672 O O . ALA A 1 209 ? -26.633 -10.098 35.333 1.00 82.69 209 ALA A O 1
ATOM 1673 N N . ALA A 1 210 ? -27.638 -8.830 33.779 1.00 83.56 210 ALA A N 1
ATOM 1674 C CA . ALA A 1 210 ? -28.197 -9.959 33.041 1.00 83.56 210 ALA A CA 1
ATOM 1675 C C . ALA A 1 210 ? -27.099 -10.832 32.406 1.00 83.56 210 ALA A C 1
ATOM 1677 O O . ALA A 1 210 ? -27.119 -12.057 32.559 1.00 83.56 210 ALA A O 1
ATOM 1678 N N . VAL A 1 211 ? -26.113 -10.218 31.742 1.00 83.06 211 VAL A N 1
ATOM 1679 C CA . VAL A 1 211 ? -25.001 -10.940 31.102 1.00 83.06 211 VAL A CA 1
ATOM 1680 C C . VAL A 1 211 ? -24.103 -11.613 32.143 1.00 83.06 211 VAL A C 1
ATOM 1682 O O . VAL A 1 211 ? -23.725 -12.771 31.957 1.00 83.06 211 VAL A O 1
ATOM 1685 N N . GLU A 1 212 ? -23.811 -10.955 33.269 1.00 85.31 212 GLU A N 1
ATOM 1686 C CA . GLU A 1 212 ? -23.045 -11.544 34.378 1.00 85.31 212 GLU A CA 1
ATOM 1687 C C . GLU A 1 212 ? -23.725 -12.790 34.951 1.00 85.31 212 GLU A C 1
ATOM 1689 O O . GLU A 1 212 ? -23.061 -13.804 35.186 1.00 85.31 212 GLU A O 1
ATOM 1694 N N . LYS A 1 213 ? -25.054 -12.759 35.104 1.00 86.69 213 LYS A N 1
ATOM 1695 C CA . LYS A 1 213 ? -25.837 -13.910 35.570 1.00 86.69 213 LYS A CA 1
ATOM 1696 C C . LYS A 1 213 ? -25.737 -15.096 34.605 1.00 86.69 213 LYS A C 1
ATOM 1698 O O . LYS A 1 213 ? -25.524 -16.228 35.043 1.00 86.69 213 LYS A O 1
ATOM 1703 N N . ILE A 1 214 ? -25.838 -14.845 33.298 1.00 82.81 214 ILE A N 1
ATOM 1704 C CA . ILE A 1 214 ? -25.701 -15.877 32.255 1.00 82.81 214 ILE A CA 1
ATOM 1705 C C . ILE A 1 214 ? -24.284 -16.468 32.265 1.00 82.81 214 ILE A C 1
ATOM 1707 O O . ILE A 1 214 ? -24.114 -17.690 32.205 1.00 82.81 214 ILE A O 1
ATOM 1711 N N . LEU A 1 215 ? -23.258 -15.624 32.395 1.00 82.81 215 LEU A N 1
ATOM 1712 C CA . LEU A 1 215 ? -21.859 -16.046 32.487 1.00 82.81 215 LEU A CA 1
ATOM 1713 C C . LEU A 1 215 ? -21.585 -16.896 33.727 1.00 82.81 215 LEU A C 1
ATOM 1715 O O . LEU A 1 215 ? -20.897 -17.914 33.631 1.00 82.81 215 LEU A O 1
ATOM 1719 N N . HIS A 1 216 ? -22.148 -16.515 34.875 1.00 83.88 216 HIS A N 1
ATOM 1720 C CA . HIS A 1 216 ? -22.040 -17.282 36.111 1.00 83.88 216 HIS A CA 1
ATOM 1721 C C . HIS A 1 216 ? -22.661 -18.676 35.959 1.00 83.88 216 HIS A C 1
ATOM 1723 O O . HIS A 1 216 ? -21.991 -19.676 36.222 1.00 83.88 216 HIS A O 1
ATOM 1729 N N . GLN A 1 217 ? -23.888 -18.761 35.431 1.00 82.25 217 GLN A N 1
ATOM 1730 C CA . GLN A 1 217 ? -24.546 -20.045 35.177 1.00 82.25 217 GLN A CA 1
ATOM 1731 C C . GLN A 1 217 ? -23.753 -20.911 34.185 1.00 82.25 217 GLN A C 1
ATOM 1733 O O . GLN A 1 217 ? -23.588 -22.112 34.388 1.00 82.25 217 GLN A O 1
ATOM 1738 N N . THR A 1 218 ? -23.207 -20.299 33.132 1.00 78.62 218 THR A N 1
ATOM 1739 C CA . THR A 1 218 ? -22.389 -20.995 32.128 1.00 78.62 218 THR A CA 1
ATOM 1740 C C . THR A 1 218 ? -21.112 -21.571 32.749 1.00 78.62 218 THR A C 1
ATOM 1742 O O . THR A 1 218 ? -20.735 -22.700 32.440 1.00 78.62 218 THR A O 1
ATOM 1745 N N . ARG A 1 219 ? -20.459 -20.841 33.666 1.00 79.38 219 ARG A N 1
ATOM 1746 C CA . ARG A 1 219 ? -19.277 -21.328 34.402 1.00 79.38 219 ARG A CA 1
ATOM 1747 C C . ARG A 1 219 ? -19.605 -22.515 35.309 1.00 79.38 219 ARG A C 1
ATOM 1749 O O . ARG A 1 219 ? -18.831 -23.468 35.323 1.00 79.38 219 ARG A O 1
ATOM 1756 N N . LEU A 1 220 ? -20.741 -22.478 36.010 1.00 80.50 220 LEU A N 1
ATOM 1757 C CA . LEU A 1 220 ? -21.209 -23.592 36.846 1.00 80.50 220 LEU A CA 1
ATOM 1758 C C . LEU A 1 220 ? -21.505 -24.847 36.017 1.00 80.50 220 LEU A C 1
ATOM 1760 O O . LEU A 1 220 ? -21.099 -25.944 36.383 1.00 80.50 220 LEU A O 1
ATOM 1764 N N . ASN A 1 221 ? -22.154 -24.691 34.864 1.00 77.12 221 ASN A N 1
ATOM 1765 C CA . ASN A 1 221 ? -22.453 -25.824 33.989 1.00 77.12 221 ASN A CA 1
ATOM 1766 C C . ASN A 1 221 ? -21.169 -26.445 33.400 1.00 77.12 221 ASN A C 1
ATOM 1768 O O . ASN A 1 221 ? -21.092 -27.657 33.223 1.00 77.12 221 ASN A O 1
ATOM 1772 N N . LEU A 1 222 ? -20.143 -25.630 33.119 1.00 74.06 222 LEU A N 1
ATOM 1773 C CA . LEU A 1 222 ? -18.851 -26.108 32.612 1.00 74.06 222 LEU A CA 1
ATOM 1774 C C . LEU A 1 222 ? -18.012 -26.828 33.678 1.00 74.06 222 LEU A C 1
ATOM 1776 O O . LEU A 1 222 ? -17.288 -27.764 33.341 1.00 74.06 222 LEU A O 1
ATOM 1780 N N . SER A 1 223 ? -18.085 -26.420 34.950 1.00 72.69 223 SER A N 1
ATOM 1781 C CA . SER A 1 223 ? -17.323 -27.072 36.026 1.00 72.69 223 SER A CA 1
ATOM 1782 C C . SER A 1 223 ? -17.826 -28.484 36.340 1.00 72.69 223 SER A C 1
ATOM 1784 O O . SER A 1 223 ? -17.035 -29.310 36.792 1.00 72.69 223 SER A O 1
ATOM 1786 N N . GLN A 1 224 ? -19.095 -28.769 36.033 1.00 72.56 224 GLN A N 1
ATOM 1787 C CA . GLN A 1 224 ? -19.747 -30.073 36.203 1.00 72.56 224 GLN A CA 1
ATOM 1788 C C . GLN A 1 224 ? -19.447 -31.080 35.071 1.00 72.56 224 GLN A C 1
ATOM 1790 O O . GLN A 1 224 ? -19.843 -32.240 35.170 1.00 72.56 224 GLN A O 1
ATOM 1795 N N . LEU A 1 225 ? -18.746 -30.677 34.002 1.00 67.75 225 LEU A N 1
ATOM 1796 C CA . LEU A 1 225 ? -18.333 -31.578 32.917 1.00 67.75 225 LEU A CA 1
ATOM 1797 C C . LEU A 1 225 ? -17.080 -32.386 33.297 1.00 67.75 225 LEU A C 1
ATOM 1799 O O . LEU A 1 225 ? -16.112 -31.835 33.825 1.00 67.75 225 LEU A O 1
ATOM 1803 N N . THR A 1 226 ? -17.081 -33.681 32.964 1.00 62.16 226 THR A N 1
ATOM 1804 C CA . THR A 1 226 ? -15.945 -34.604 33.131 1.00 62.16 226 THR A CA 1
ATOM 1805 C C . THR A 1 226 ? -14.772 -34.264 32.197 1.00 62.16 226 THR A C 1
ATOM 1807 O O . THR A 1 226 ? -14.967 -33.705 31.112 1.00 62.16 226 THR A O 1
ATOM 1810 N N . ASP A 1 227 ? -13.540 -34.608 32.599 1.00 61.41 227 ASP A N 1
ATOM 1811 C CA . ASP A 1 227 ? -12.298 -34.209 31.907 1.00 61.41 227 ASP A CA 1
ATOM 1812 C C . ASP A 1 227 ? -12.215 -34.665 30.437 1.00 61.41 227 ASP A C 1
ATOM 1814 O O . ASP A 1 227 ? -11.695 -33.926 29.600 1.00 61.41 227 ASP A O 1
ATOM 1818 N N . GLU A 1 228 ? -12.823 -35.802 30.075 1.00 58.69 228 GLU A N 1
ATOM 1819 C CA . GLU A 1 228 ? -12.881 -36.295 28.686 1.00 58.69 228 GLU A CA 1
ATOM 1820 C C . GLU A 1 228 ? -13.652 -35.360 27.730 1.00 58.69 228 GLU A C 1
ATOM 1822 O O . GLU A 1 228 ? -13.405 -35.357 26.521 1.00 58.69 228 GLU A O 1
ATOM 1827 N N . ASN A 1 229 ? -14.553 -34.520 28.258 1.00 55.44 229 ASN A N 1
ATOM 1828 C CA . ASN A 1 229 ? -15.382 -33.594 27.481 1.00 55.44 229 ASN A CA 1
ATOM 1829 C C . ASN A 1 229 ? -14.901 -32.130 27.537 1.00 55.44 229 ASN A C 1
ATOM 1831 O O . ASN A 1 229 ? -15.347 -31.317 26.723 1.00 55.44 229 ASN A O 1
ATOM 1835 N N . ARG A 1 230 ? -13.977 -31.776 28.446 1.00 55.28 230 ARG A N 1
ATOM 1836 C CA . ARG A 1 230 ? -13.485 -30.392 28.628 1.00 55.28 230 ARG A CA 1
ATOM 1837 C C . ARG A 1 230 ? -12.706 -29.852 27.425 1.00 55.28 230 ARG A C 1
ATOM 1839 O O . ARG A 1 230 ? -12.847 -28.681 27.088 1.00 55.28 230 ARG A O 1
ATOM 1846 N N . GLY A 1 231 ? -11.920 -30.697 26.754 1.00 49.50 231 GLY A N 1
ATOM 1847 C CA . GLY A 1 231 ? -11.058 -30.285 25.636 1.00 49.50 231 GLY A CA 1
ATOM 1848 C C . GLY A 1 231 ? -11.770 -30.100 24.290 1.00 49.50 231 GLY A C 1
ATOM 1849 O O . GLY A 1 231 ? -11.229 -29.448 23.402 1.00 49.50 231 GLY A O 1
ATOM 1850 N N . LYS A 1 232 ? -12.981 -30.653 24.115 1.00 52.38 232 LYS A N 1
ATOM 1851 C CA . LYS A 1 232 ? -13.680 -30.677 22.812 1.00 52.38 232 LYS A CA 1
ATOM 1852 C C . LYS A 1 232 ? -14.723 -29.571 22.628 1.00 52.38 232 LYS A C 1
ATOM 1854 O O . LYS A 1 232 ? -15.172 -29.353 21.507 1.00 52.38 232 LYS A O 1
ATOM 1859 N N . LYS A 1 233 ? -15.120 -28.875 23.699 1.00 50.56 233 LYS A N 1
ATOM 1860 C CA . LYS A 1 233 ? -16.124 -27.800 23.667 1.00 50.56 233 LYS A CA 1
ATOM 1861 C C . LYS A 1 233 ? -15.846 -26.760 24.755 1.00 50.56 233 LYS A C 1
ATOM 1863 O O . LYS A 1 233 ? -16.611 -26.655 25.708 1.00 50.56 233 LYS A O 1
ATOM 1868 N N . ILE A 1 234 ? -14.801 -25.942 24.612 1.00 53.88 234 ILE A N 1
ATOM 1869 C CA . ILE A 1 234 ? -14.918 -24.589 25.175 1.00 53.88 234 ILE A CA 1
ATOM 1870 C C . ILE A 1 234 ? -15.945 -23.899 24.272 1.00 53.88 234 ILE A C 1
ATOM 1872 O O . ILE A 1 234 ? -15.663 -23.742 23.083 1.00 53.88 234 ILE A O 1
ATOM 1876 N N . PRO A 1 235 ? -17.163 -23.584 24.745 1.00 59.84 235 PRO A N 1
ATOM 1877 C CA . PRO A 1 235 ? -18.188 -23.075 23.853 1.00 59.84 235 PRO A CA 1
ATOM 1878 C C . PRO A 1 235 ? -17.705 -21.732 23.312 1.00 59.84 235 PRO A C 1
ATOM 1880 O O . PRO A 1 235 ? -17.388 -20.845 24.103 1.00 59.84 235 PRO A O 1
ATOM 1883 N N . VAL A 1 236 ? -17.684 -21.565 21.988 1.00 59.53 236 VAL A N 1
ATOM 1884 C CA . VAL A 1 236 ? -17.518 -20.256 21.325 1.00 59.53 236 VAL A CA 1
ATOM 1885 C C . VAL A 1 236 ? -18.422 -19.207 21.997 1.00 59.53 236 VAL A C 1
ATOM 1887 O O . VAL A 1 236 ? -17.987 -18.097 22.291 1.00 59.53 236 VAL A O 1
ATOM 1890 N N . ALA A 1 237 ? -19.615 -19.638 22.420 1.00 65.62 237 ALA A N 1
ATOM 1891 C CA . ALA A 1 237 ? -20.571 -18.861 23.200 1.00 65.62 237 ALA A CA 1
ATOM 1892 C C . ALA A 1 237 ? -20.016 -18.249 24.507 1.00 65.62 237 ALA A C 1
ATOM 1894 O O . ALA A 1 237 ? -20.445 -17.165 24.889 1.00 65.62 237 ALA A O 1
ATOM 1895 N N . LYS A 1 238 ? -19.064 -18.893 25.206 1.00 74.31 238 LYS A N 1
ATOM 1896 C CA . LYS A 1 238 ? -18.456 -18.329 26.426 1.00 74.31 238 LYS A CA 1
ATOM 1897 C C . LYS A 1 238 ? -17.603 -17.105 26.089 1.00 74.31 238 LYS A C 1
ATOM 1899 O O . LYS A 1 238 ? -17.755 -16.076 26.738 1.00 74.31 238 LYS A O 1
ATOM 1904 N N . PHE A 1 239 ? -16.732 -17.213 25.086 1.00 73.19 239 PHE A N 1
ATOM 1905 C CA . PHE A 1 239 ? -15.869 -16.103 24.674 1.00 73.19 239 PHE A CA 1
ATOM 1906 C C . PHE A 1 239 ? -16.682 -14.935 24.114 1.00 73.19 239 PHE A C 1
ATOM 1908 O O . PHE A 1 239 ? -16.385 -13.785 24.416 1.00 73.19 239 PHE A O 1
ATOM 1915 N N . GLU A 1 240 ? -17.752 -15.220 23.370 1.00 73.88 240 GLU A N 1
ATOM 1916 C CA . GLU A 1 240 ? -18.679 -14.194 22.885 1.00 73.88 240 GLU A CA 1
ATOM 1917 C C . GLU A 1 240 ? -19.420 -13.486 24.025 1.00 73.88 240 GLU A C 1
ATOM 1919 O O . GLU A 1 240 ? -19.586 -12.269 23.987 1.00 73.88 240 GLU A O 1
ATOM 1924 N N . LEU A 1 241 ? -19.843 -14.217 25.063 1.00 75.50 241 LEU A N 1
ATOM 1925 C CA . LEU A 1 241 ? -20.458 -13.625 26.253 1.00 75.50 241 LEU A CA 1
ATOM 1926 C C . LEU A 1 241 ? -19.461 -12.774 27.054 1.00 75.50 241 LEU A C 1
ATOM 1928 O O . LEU A 1 241 ? -19.830 -11.699 27.521 1.00 75.50 241 LEU A O 1
ATOM 1932 N N . GLU A 1 242 ? -18.209 -13.220 27.201 1.00 80.56 242 GLU A N 1
ATOM 1933 C CA . GLU A 1 242 ? -17.151 -12.447 27.874 1.00 80.56 242 GLU A CA 1
ATOM 1934 C C . GLU A 1 242 ? -16.798 -11.176 27.087 1.00 80.56 242 GLU A C 1
ATOM 1936 O O . GLU A 1 242 ? -16.665 -10.112 27.691 1.00 80.56 242 GLU A O 1
ATOM 1941 N N . ALA A 1 243 ? -16.746 -11.251 25.754 1.00 76.31 243 ALA A N 1
ATOM 1942 C CA . ALA A 1 243 ? -16.565 -10.092 24.882 1.00 76.31 243 ALA A CA 1
ATOM 1943 C C . ALA A 1 243 ? -17.744 -9.108 24.977 1.00 76.31 243 ALA A C 1
ATOM 1945 O O . ALA A 1 243 ? -17.528 -7.914 25.167 1.00 76.31 243 ALA A O 1
ATOM 1946 N N . LYS A 1 244 ? -18.992 -9.598 24.949 1.00 78.88 244 LYS A N 1
ATOM 1947 C CA . LYS A 1 244 ? -20.192 -8.762 25.145 1.00 78.88 244 LYS A CA 1
ATOM 1948 C C . LYS A 1 244 ? -20.205 -8.078 26.509 1.00 78.88 244 LYS A C 1
ATOM 1950 O O . LYS A 1 244 ? -20.515 -6.894 26.595 1.00 78.88 244 LYS A O 1
ATOM 1955 N N . LEU A 1 245 ? -19.845 -8.798 27.573 1.00 82.19 245 LEU A N 1
ATOM 1956 C CA . LEU A 1 245 ? -19.742 -8.213 28.908 1.00 82.19 245 LEU A CA 1
ATOM 1957 C C . LEU A 1 245 ? -18.660 -7.129 28.959 1.00 82.19 245 LEU A C 1
ATOM 1959 O O . LEU A 1 245 ? -18.866 -6.087 29.577 1.00 82.19 245 LEU A O 1
ATOM 1963 N N . LEU A 1 246 ? -17.514 -7.367 28.316 1.00 83.00 246 LEU A N 1
ATOM 1964 C CA . LEU A 1 246 ? -16.434 -6.391 28.237 1.00 83.00 246 LEU A CA 1
ATOM 1965 C C . LEU A 1 246 ? -16.867 -5.138 27.464 1.00 83.00 246 LEU A C 1
ATOM 1967 O O . LEU A 1 246 ? -16.624 -4.037 27.950 1.00 83.00 246 LEU A O 1
ATOM 1971 N N . ALA A 1 247 ? -17.558 -5.299 26.332 1.00 81.19 247 ALA A N 1
ATOM 1972 C CA . ALA A 1 247 ? -18.113 -4.193 25.551 1.00 81.19 247 ALA A CA 1
ATOM 1973 C C . ALA A 1 247 ? -19.064 -3.330 26.398 1.00 81.19 247 ALA A C 1
ATOM 1975 O O . ALA A 1 247 ? -18.863 -2.122 26.521 1.00 81.19 247 ALA A O 1
ATOM 1976 N N . LEU A 1 248 ? -20.037 -3.963 27.069 1.00 81.38 248 LEU A N 1
ATOM 1977 C CA . LEU A 1 248 ? -21.002 -3.284 27.945 1.00 81.38 248 LEU A CA 1
ATOM 1978 C C . LEU A 1 248 ? -20.333 -2.572 29.128 1.00 81.38 248 LEU A C 1
ATOM 1980 O O . LEU A 1 248 ? -20.797 -1.523 29.566 1.00 81.38 248 LEU A O 1
ATOM 1984 N N . LYS A 1 249 ? -19.240 -3.123 29.666 1.00 81.62 249 LYS A N 1
ATOM 1985 C CA . LYS A 1 249 ? -18.486 -2.484 30.755 1.00 81.62 249 LYS A CA 1
ATOM 1986 C C . LYS A 1 249 ? -17.642 -1.307 30.278 1.00 81.62 249 LYS A C 1
ATOM 1988 O O . LYS A 1 249 ? -17.511 -0.333 31.014 1.00 81.62 249 LYS A O 1
ATOM 1993 N N . LYS A 1 250 ? -17.042 -1.405 29.089 1.00 82.88 250 LYS A N 1
ATOM 1994 C CA . LYS A 1 250 ? -16.184 -0.352 28.533 1.00 82.88 250 LYS A CA 1
ATOM 1995 C C . LYS A 1 250 ? -16.990 0.836 28.018 1.00 82.88 250 LYS A C 1
ATOM 1997 O O . LYS A 1 250 ? -16.536 1.964 28.189 1.00 82.88 250 LYS A O 1
ATOM 2002 N N . GLN A 1 251 ? -18.168 0.582 27.440 1.00 83.44 251 GLN A N 1
ATOM 2003 C CA . GLN A 1 251 ? -19.045 1.612 26.868 1.00 83.44 251 GLN A CA 1
ATOM 2004 C C . GLN A 1 251 ? -18.282 2.513 25.894 1.00 83.44 251 GLN A C 1
ATOM 2006 O O . GLN A 1 251 ? -18.346 3.735 25.981 1.00 83.44 251 GLN A O 1
ATOM 2011 N N . LEU A 1 252 ? -17.463 1.911 25.032 1.00 86.25 252 LEU A N 1
ATOM 2012 C CA . LEU A 1 252 ? -16.685 2.637 24.039 1.00 86.25 252 LEU A CA 1
ATOM 2013 C C . LEU A 1 252 ? -17.349 2.501 22.678 1.00 86.25 252 LEU A C 1
ATOM 2015 O O . LEU A 1 252 ? -17.742 1.408 22.277 1.00 86.25 252 LEU A O 1
ATOM 2019 N N . GLN A 1 253 ? -17.403 3.614 21.964 1.00 88.50 253 GLN A N 1
ATOM 2020 C CA . GLN A 1 253 ? -17.793 3.672 20.566 1.00 88.50 253 GLN A CA 1
ATOM 2021 C C . GLN A 1 253 ? -16.724 4.411 19.769 1.00 88.50 253 GLN A C 1
ATOM 2023 O O . GLN A 1 253 ? -15.952 5.206 20.314 1.00 88.50 253 GLN A O 1
ATOM 2028 N N . PHE A 1 254 ? -16.688 4.154 18.469 1.00 90.94 254 PHE A N 1
ATOM 2029 C CA . PHE A 1 254 ? -15.784 4.848 17.569 1.00 90.94 254 PHE A CA 1
ATOM 2030 C C . PHE A 1 254 ? -16.236 6.305 17.368 1.00 90.94 254 PHE A C 1
ATOM 2032 O O . PHE A 1 254 ? -17.433 6.588 17.278 1.00 90.94 254 PHE A O 1
ATOM 2039 N N . ASP A 1 255 ? -15.294 7.247 17.362 1.00 94.38 255 ASP A N 1
ATOM 2040 C CA . ASP A 1 255 ? -15.580 8.675 17.243 1.00 94.38 255 ASP A CA 1
ATOM 2041 C C . ASP A 1 255 ? -15.367 9.184 15.816 1.00 94.38 255 ASP A C 1
ATOM 2043 O O . ASP A 1 255 ? -14.283 9.633 15.439 1.00 94.38 255 ASP A O 1
ATOM 2047 N N . ASP A 1 256 ? -16.439 9.123 15.026 1.00 93.62 256 ASP A N 1
ATOM 2048 C CA . ASP A 1 256 ? -16.424 9.517 13.615 1.00 93.62 256 ASP A CA 1
ATOM 2049 C C . ASP A 1 256 ? -16.060 10.995 13.395 1.00 93.62 256 ASP A C 1
ATOM 2051 O O . ASP A 1 256 ? -15.353 11.308 12.438 1.00 93.62 256 ASP A O 1
ATOM 2055 N N . ASN A 1 257 ? -16.493 11.898 14.283 1.00 94.94 257 ASN A N 1
ATOM 2056 C CA . ASN A 1 257 ? -16.222 13.334 14.149 1.00 94.94 257 ASN A CA 1
ATOM 2057 C C . ASN A 1 257 ? -14.729 13.628 14.326 1.00 94.94 257 ASN A C 1
ATOM 2059 O O . ASN A 1 257 ? -14.130 14.349 13.529 1.00 94.94 257 ASN A O 1
ATOM 2063 N N . LEU A 1 258 ? -14.121 13.020 15.349 1.00 94.38 258 LEU A N 1
ATOM 2064 C CA . LEU A 1 258 ? -12.690 13.147 15.600 1.00 94.38 258 LEU A CA 1
ATOM 2065 C C . LEU A 1 258 ? -11.869 12.512 14.469 1.00 94.38 258 LEU A C 1
ATOM 2067 O O . LEU A 1 258 ? -10.816 13.035 14.102 1.00 94.38 258 LEU A O 1
ATOM 2071 N N . LEU A 1 259 ? -12.348 11.400 13.892 1.00 95.12 259 LEU A N 1
ATOM 2072 C CA . LEU A 1 259 ? -11.697 10.768 12.743 1.00 95.12 259 LEU A CA 1
ATOM 2073 C C . LEU A 1 259 ? -11.696 11.705 11.530 1.00 95.12 259 LEU A C 1
ATOM 2075 O O . LEU A 1 259 ? -10.652 11.876 10.901 1.00 95.12 259 LEU A O 1
ATOM 2079 N N . GLN A 1 260 ? -12.837 12.324 11.220 1.00 97.31 260 GLN A N 1
ATOM 2080 C CA . GLN A 1 260 ? -12.955 13.272 10.114 1.00 97.31 260 GLN A CA 1
ATOM 2081 C C . GLN A 1 260 ? -11.995 14.456 10.285 1.00 97.31 260 GLN A C 1
ATOM 2083 O O . GLN A 1 260 ? -11.263 14.788 9.350 1.00 97.31 260 GLN A O 1
ATOM 2088 N N . GLU A 1 261 ? -11.964 15.072 11.470 1.00 96.94 261 GLU A N 1
ATOM 2089 C CA . GLU A 1 261 ? -11.047 16.175 11.783 1.00 96.94 261 GLU A CA 1
ATOM 2090 C C . GLU A 1 261 ? -9.582 15.749 11.601 1.00 96.94 261 GLU A C 1
ATOM 2092 O O . GLU A 1 261 ? -8.813 16.408 10.897 1.00 96.94 261 GLU A O 1
ATOM 2097 N N . THR A 1 262 ? -9.214 14.596 12.165 1.00 96.12 262 THR A N 1
ATOM 2098 C CA . THR A 1 262 ? -7.846 14.069 12.111 1.00 96.12 262 THR A CA 1
ATOM 2099 C C . THR A 1 262 ? -7.401 13.779 10.681 1.00 96.12 262 THR A C 1
ATOM 2101 O O . THR A 1 262 ? -6.298 14.167 10.298 1.00 96.12 262 THR A O 1
ATOM 2104 N N . ILE A 1 263 ? -8.244 13.129 9.872 1.00 97.25 263 ILE A N 1
ATOM 2105 C CA . ILE A 1 263 ? -7.935 12.846 8.464 1.00 97.25 263 ILE A CA 1
ATOM 2106 C C . ILE A 1 263 ? -7.794 14.151 7.680 1.00 97.25 263 ILE A C 1
ATOM 2108 O O . ILE A 1 263 ? -6.826 14.304 6.940 1.00 97.25 263 ILE A O 1
ATOM 2112 N N . THR A 1 264 ? -8.695 15.113 7.884 1.00 95.88 264 THR A N 1
ATOM 2113 C CA . THR A 1 264 ? -8.656 16.405 7.181 1.00 95.88 264 THR A CA 1
ATOM 2114 C C . THR A 1 264 ? -7.332 17.133 7.427 1.00 95.88 264 THR A C 1
ATOM 2116 O O . THR A 1 264 ? -6.661 17.561 6.485 1.00 95.88 264 THR A O 1
ATOM 2119 N N . LEU A 1 265 ? -6.899 17.205 8.689 1.00 93.19 265 LEU A N 1
ATOM 2120 C CA . LEU A 1 265 ? -5.616 17.805 9.053 1.00 93.19 265 LEU A CA 1
ATOM 2121 C C . LEU A 1 265 ? -4.426 16.996 8.520 1.00 93.19 265 LEU A C 1
ATOM 2123 O O . LEU A 1 265 ? -3.475 17.582 8.005 1.00 93.19 265 LEU A O 1
ATOM 2127 N N . ALA A 1 266 ? -4.481 15.663 8.591 1.00 93.81 266 ALA A N 1
ATOM 2128 C CA . ALA A 1 266 ? -3.410 14.794 8.111 1.00 93.81 266 ALA A CA 1
ATOM 2129 C C . ALA A 1 266 ? -3.186 14.927 6.597 1.00 93.81 266 ALA A C 1
ATOM 2131 O O . ALA A 1 266 ? -2.041 15.026 6.162 1.00 93.81 266 ALA A O 1
ATOM 2132 N N . ILE A 1 267 ? -4.256 14.992 5.799 1.00 95.75 267 ILE A N 1
ATOM 2133 C CA . ILE A 1 267 ? -4.176 15.201 4.346 1.00 95.75 267 ILE A CA 1
ATOM 2134 C C . ILE A 1 267 ? -3.489 16.537 4.034 1.00 95.75 267 ILE A C 1
ATOM 2136 O O . ILE A 1 267 ? -2.554 16.569 3.236 1.00 95.75 267 ILE A O 1
ATOM 2140 N N . ARG A 1 268 ? -3.863 17.621 4.729 1.00 95.31 268 ARG A N 1
ATOM 2141 C CA . ARG A 1 268 ? -3.202 18.931 4.587 1.00 95.31 268 ARG A CA 1
ATOM 2142 C C . ARG A 1 268 ? -1.724 18.886 4.978 1.00 95.31 268 ARG A C 1
ATOM 2144 O O . ARG A 1 268 ? -0.895 19.489 4.303 1.00 95.31 268 ARG A O 1
ATOM 2151 N N . MET A 1 269 ? -1.382 18.184 6.059 1.00 91.00 269 MET A N 1
ATOM 2152 C CA . MET A 1 269 ? 0.012 18.012 6.476 1.00 91.00 269 MET A CA 1
ATOM 2153 C C . MET A 1 269 ? 0.829 17.265 5.420 1.00 91.00 269 MET A C 1
ATOM 2155 O O . MET A 1 269 ? 1.933 17.699 5.107 1.00 91.00 269 MET A O 1
ATOM 2159 N N . LEU A 1 270 ? 0.295 16.175 4.862 1.00 90.19 270 LEU A N 1
ATOM 2160 C CA . LEU A 1 270 ? 0.975 15.395 3.827 1.00 90.19 270 LEU A CA 1
ATOM 2161 C C . LEU A 1 270 ? 1.116 16.172 2.516 1.00 90.19 270 LEU A C 1
ATOM 2163 O O . LEU A 1 270 ? 2.164 16.081 1.886 1.00 90.19 270 LEU A O 1
ATOM 2167 N N . ASP A 1 271 ? 0.122 16.979 2.139 1.00 93.62 271 ASP A N 1
ATOM 2168 C CA . ASP A 1 271 ? 0.241 17.855 0.970 1.00 93.62 271 ASP A CA 1
ATOM 2169 C C . ASP A 1 271 ? 1.331 18.924 1.176 1.00 93.62 271 ASP A C 1
ATOM 2171 O O . ASP A 1 271 ? 2.141 19.155 0.287 1.00 93.62 271 ASP A O 1
ATOM 2175 N N . ASN A 1 272 ? 1.452 19.500 2.380 1.00 91.31 272 ASN A N 1
ATOM 2176 C CA . ASN A 1 272 ? 2.543 20.434 2.691 1.00 91.31 272 ASN A CA 1
ATOM 2177 C C . ASN A 1 272 ? 3.936 19.775 2.629 1.00 91.31 272 ASN A C 1
ATOM 2179 O O . ASN A 1 272 ? 4.915 20.447 2.312 1.00 91.31 272 ASN A O 1
ATOM 2183 N N . VAL A 1 273 ? 4.054 18.480 2.952 1.00 87.25 273 VAL A N 1
ATOM 2184 C CA . VAL A 1 273 ? 5.334 17.746 2.876 1.00 87.25 273 VAL A CA 1
ATOM 2185 C C . VAL A 1 273 ? 5.867 17.704 1.444 1.00 87.25 273 VAL A C 1
ATOM 2187 O O . VAL A 1 273 ? 7.082 17.737 1.259 1.00 87.25 273 VAL A O 1
ATOM 2190 N N . ILE A 1 274 ? 4.983 17.673 0.443 1.00 86.94 274 ILE A N 1
ATOM 2191 C CA . ILE A 1 274 ? 5.372 17.705 -0.972 1.00 86.94 274 ILE A CA 1
ATOM 2192 C C . ILE A 1 274 ? 6.158 18.984 -1.259 1.00 86.94 274 ILE A C 1
ATOM 2194 O O . ILE A 1 274 ? 7.283 18.915 -1.745 1.00 86.94 274 ILE A O 1
ATOM 2198 N N . ASP A 1 275 ? 5.601 20.133 -0.876 1.00 88.00 275 ASP A N 1
ATOM 2199 C CA . ASP A 1 275 ? 6.208 21.436 -1.152 1.00 88.00 275 ASP A CA 1
ATOM 2200 C C . ASP A 1 275 ? 7.510 21.631 -0.357 1.00 88.00 275 ASP A C 1
ATOM 2202 O O . ASP A 1 275 ? 8.504 22.123 -0.886 1.00 88.00 275 ASP A O 1
ATOM 2206 N N . LEU A 1 276 ? 7.544 21.184 0.904 1.00 87.00 276 LEU A N 1
ATOM 2207 C CA . LEU A 1 276 ? 8.731 21.293 1.762 1.00 87.00 276 LEU A CA 1
ATOM 2208 C C . LEU A 1 276 ? 9.914 20.439 1.286 1.00 87.00 276 LEU A C 1
ATOM 2210 O O . LEU A 1 276 ? 11.058 20.759 1.603 1.00 87.00 276 LEU A O 1
ATOM 2214 N N . ASN A 1 277 ? 9.659 19.359 0.547 1.00 80.44 277 ASN A N 1
ATOM 2215 C CA . ASN A 1 277 ? 10.714 18.511 -0.008 1.00 80.44 277 ASN A CA 1
ATOM 2216 C C . ASN A 1 277 ? 11.213 18.986 -1.384 1.00 80.44 277 ASN A C 1
ATOM 2218 O O . ASN A 1 277 ? 12.190 18.427 -1.883 1.00 80.44 277 ASN A O 1
ATOM 2222 N N . SER A 1 278 ? 10.573 19.991 -1.992 1.00 83.19 278 SER A N 1
ATOM 2223 C CA . SER A 1 278 ? 10.804 20.356 -3.395 1.00 83.19 278 SER A CA 1
ATOM 2224 C C . SER A 1 278 ? 12.245 20.787 -3.682 1.00 83.19 278 SER A C 1
ATOM 2226 O O . SER A 1 278 ? 12.870 20.293 -4.623 1.00 83.19 278 SER A O 1
ATOM 2228 N N . GLU A 1 279 ? 12.829 21.631 -2.826 1.00 82.69 279 GLU A N 1
ATOM 2229 C CA . GLU A 1 279 ? 14.228 22.064 -2.972 1.00 82.69 279 GLU A CA 1
ATOM 2230 C C . GLU A 1 279 ? 15.193 20.872 -2.888 1.00 82.69 279 GLU A C 1
ATOM 2232 O O . GLU A 1 279 ? 16.066 20.704 -3.739 1.00 82.69 279 GLU A O 1
ATOM 2237 N N . LEU A 1 280 ? 14.976 19.984 -1.914 1.00 83.75 280 LEU A N 1
ATOM 2238 C CA . LEU A 1 280 ? 15.801 18.795 -1.714 1.00 83.75 280 LEU A CA 1
ATOM 2239 C C . LEU A 1 280 ? 15.754 17.852 -2.925 1.00 83.75 280 LEU A C 1
ATOM 2241 O O . LEU A 1 280 ? 16.787 17.326 -3.342 1.00 83.75 280 LEU A O 1
ATOM 2245 N N . PHE A 1 281 ? 14.567 17.609 -3.485 1.00 86.75 281 PHE A N 1
ATOM 2246 C CA . PHE A 1 281 ? 14.427 16.732 -4.647 1.00 86.75 281 PHE A CA 1
ATOM 2247 C C . PHE A 1 281 ? 14.951 17.377 -5.921 1.00 86.75 281 PHE A C 1
ATOM 2249 O O . PHE A 1 281 ? 15.613 16.694 -6.696 1.00 86.75 281 PHE A O 1
ATOM 2256 N N . THR A 1 282 ? 14.762 18.682 -6.102 1.00 85.94 282 THR A N 1
ATOM 2257 C CA . THR A 1 282 ? 15.335 19.408 -7.243 1.00 85.94 282 THR A CA 1
ATOM 2258 C C . THR A 1 282 ? 16.855 19.234 -7.314 1.00 85.94 282 THR A C 1
ATOM 2260 O O . THR A 1 282 ? 17.404 19.071 -8.402 1.00 85.94 282 THR A O 1
ATOM 2263 N N . GLU A 1 283 ? 17.540 19.224 -6.169 1.00 86.62 283 GLU A N 1
ATOM 2264 C CA . GLU A 1 283 ? 18.995 19.061 -6.115 1.00 86.62 283 GLU A CA 1
ATOM 2265 C C . GLU A 1 283 ? 19.464 17.602 -6.226 1.00 86.62 283 GLU A C 1
ATOM 2267 O O . GLU A 1 283 ? 20.487 17.332 -6.857 1.00 86.62 283 GLU A O 1
ATOM 2272 N N . LEU A 1 284 ? 18.753 16.654 -5.602 1.00 86.88 284 LEU A N 1
ATOM 2273 C CA . LEU A 1 284 ? 19.226 15.269 -5.458 1.00 86.88 284 LEU A CA 1
ATOM 2274 C C . LEU A 1 284 ? 18.623 14.279 -6.462 1.00 86.88 284 LEU A C 1
ATOM 2276 O O . LEU A 1 284 ? 19.281 13.300 -6.813 1.00 86.88 284 LEU A O 1
ATOM 2280 N N . CYS A 1 285 ? 17.370 14.481 -6.870 1.00 89.12 285 CYS A N 1
ATOM 2281 C CA . CYS A 1 285 ? 16.637 13.602 -7.783 1.00 89.12 285 CYS A CA 1
ATOM 2282 C C . CYS A 1 285 ? 15.518 14.393 -8.492 1.00 89.12 285 CYS A C 1
ATOM 2284 O O . CYS A 1 285 ? 14.362 14.363 -8.055 1.00 89.12 285 CYS A O 1
ATOM 2286 N N . PRO A 1 286 ? 15.837 15.119 -9.578 1.00 92.94 286 PRO A N 1
ATOM 2287 C CA . PRO A 1 286 ? 14.867 15.937 -10.308 1.00 92.94 286 PRO A CA 1
ATOM 2288 C C . PRO A 1 286 ? 13.651 15.151 -10.819 1.00 92.94 286 PRO A C 1
ATOM 2290 O O . PRO A 1 286 ? 12.554 15.695 -10.921 1.00 92.94 286 PRO A O 1
ATOM 2293 N N . GLU A 1 287 ? 13.818 13.860 -11.111 1.00 92.81 287 GLU A N 1
ATOM 2294 C CA . GLU A 1 287 ? 12.749 12.951 -11.535 1.00 92.81 287 GLU A CA 1
ATOM 2295 C C . GLU A 1 287 ? 11.723 12.710 -10.420 1.00 92.81 287 GLU A C 1
ATOM 2297 O O . GLU A 1 287 ? 10.541 12.485 -10.691 1.00 92.81 287 GLU A O 1
ATOM 2302 N N . ALA A 1 288 ? 12.171 12.746 -9.161 1.00 90.94 288 ALA A N 1
ATOM 2303 C CA . ALA A 1 288 ? 11.310 12.650 -7.991 1.00 90.94 288 ALA A CA 1
ATOM 2304 C C . ALA A 1 288 ? 10.514 13.937 -7.771 1.00 90.94 288 ALA A C 1
ATOM 2306 O O . ALA A 1 288 ? 9.316 13.877 -7.489 1.00 90.94 288 ALA A O 1
ATOM 2307 N N . GLU A 1 289 ? 11.149 15.095 -7.970 1.00 92.94 289 GLU A N 1
ATOM 2308 C CA . GLU A 1 289 ? 10.453 16.382 -7.906 1.00 92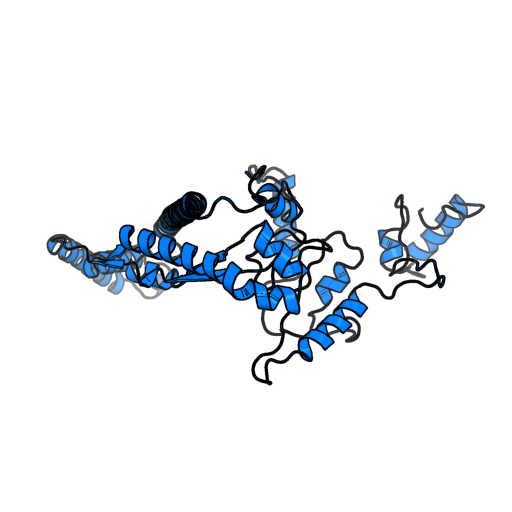.94 289 GLU A CA 1
ATOM 2309 C C . GLU A 1 289 ? 9.415 16.523 -9.019 1.00 92.94 289 GLU A C 1
ATOM 2311 O O . GLU A 1 289 ? 8.286 16.964 -8.790 1.00 92.94 289 GLU A O 1
ATOM 2316 N N . TYR A 1 290 ? 9.769 16.098 -10.231 1.00 93.56 290 TYR A N 1
ATOM 2317 C CA . TYR A 1 290 ? 8.839 16.085 -11.347 1.00 93.56 290 TYR A CA 1
ATOM 2318 C C . TYR A 1 290 ? 7.601 15.239 -11.014 1.00 93.56 290 TYR A C 1
ATOM 2320 O O . TYR A 1 290 ? 6.486 15.755 -11.054 1.00 93.56 290 TYR A O 1
ATOM 2328 N N . ALA A 1 291 ? 7.771 13.989 -10.574 1.00 92.88 291 ALA A N 1
ATOM 2329 C CA . ALA A 1 291 ? 6.639 13.130 -10.219 1.00 92.88 291 ALA A CA 1
ATOM 2330 C C . ALA A 1 291 ? 5.760 13.729 -9.096 1.00 92.88 291 ALA A C 1
ATOM 2332 O O . ALA A 1 291 ? 4.528 13.749 -9.199 1.00 92.88 291 ALA A O 1
ATOM 2333 N N . ASN A 1 292 ? 6.373 14.257 -8.031 1.00 91.88 292 ASN A N 1
ATOM 2334 C CA . ASN A 1 292 ? 5.643 14.830 -6.898 1.00 91.88 292 ASN A CA 1
ATOM 2335 C C . ASN A 1 292 ? 4.886 16.112 -7.260 1.00 91.88 292 ASN A C 1
ATOM 2337 O O . ASN A 1 292 ? 3.721 16.255 -6.889 1.00 91.88 292 ASN A O 1
ATOM 2341 N N . SER A 1 293 ? 5.506 17.026 -8.005 1.00 91.19 293 SER A N 1
ATOM 2342 C CA . SER A 1 293 ? 4.863 18.276 -8.428 1.00 91.19 293 SER A CA 1
ATOM 2343 C C . SER A 1 293 ? 3.720 18.035 -9.424 1.00 91.19 293 SER A C 1
ATOM 2345 O O . SER A 1 293 ? 2.701 18.728 -9.373 1.00 91.19 293 SER A O 1
ATOM 2347 N N . GLN A 1 294 ? 3.841 17.025 -10.296 1.00 93.62 294 GLN A N 1
ATOM 2348 C CA . GLN A 1 294 ? 2.815 16.706 -11.293 1.00 93.62 294 GLN A CA 1
ATOM 2349 C C . GLN A 1 294 ? 1.588 15.999 -10.711 1.00 93.62 294 GLN A C 1
ATOM 2351 O O . GLN A 1 294 ? 0.455 16.292 -11.120 1.00 93.62 294 GLN A O 1
ATOM 2356 N N . HIS A 1 295 ? 1.796 15.047 -9.799 1.00 95.38 295 HIS A N 1
ATOM 2357 C CA . HIS A 1 295 ? 0.746 14.118 -9.359 1.00 95.38 295 HIS A CA 1
ATOM 2358 C C . HIS A 1 295 ? 0.329 14.305 -7.898 1.00 95.38 295 HIS A C 1
ATOM 2360 O O . HIS A 1 295 ? -0.722 13.807 -7.503 1.00 95.38 295 HIS A O 1
ATOM 2366 N N . ARG A 1 296 ? 1.148 14.999 -7.098 1.00 96.25 296 ARG A N 1
ATOM 2367 C CA . ARG A 1 296 ? 0.965 15.248 -5.659 1.00 96.25 296 ARG A CA 1
ATOM 2368 C C . ARG A 1 296 ? 0.440 14.039 -4.856 1.00 96.25 296 ARG A C 1
ATOM 2370 O O . ARG A 1 296 ? -0.538 14.171 -4.118 1.00 96.25 296 ARG A O 1
ATOM 2377 N N . PRO A 1 297 ? 1.041 12.839 -4.989 1.00 95.12 297 PRO A N 1
ATOM 2378 C CA . PRO A 1 297 ? 0.526 11.651 -4.328 1.00 95.12 297 PRO A CA 1
ATOM 2379 C C . PRO A 1 297 ? 0.820 11.675 -2.822 1.00 95.12 297 PRO A C 1
ATOM 2381 O O . PRO A 1 297 ? 1.921 12.011 -2.375 1.00 95.12 297 PRO A O 1
ATOM 2384 N N . ILE A 1 298 ? -0.159 11.238 -2.034 1.00 93.38 298 ILE A N 1
ATOM 2385 C CA . ILE A 1 298 ? -0.054 11.083 -0.581 1.00 93.38 298 ILE A CA 1
ATOM 2386 C C . ILE A 1 298 ? -0.515 9.684 -0.172 1.00 93.38 298 ILE A C 1
ATOM 2388 O O . ILE A 1 298 ? -1.444 9.128 -0.758 1.00 93.38 298 ILE A O 1
ATOM 2392 N N . GLY A 1 299 ? 0.131 9.108 0.840 1.00 91.12 299 GLY A N 1
ATOM 2393 C CA . GLY A 1 299 ? -0.221 7.805 1.395 1.00 91.12 299 GLY A CA 1
ATOM 2394 C C . GLY A 1 299 ? -0.644 7.931 2.852 1.00 91.12 299 GLY A C 1
ATOM 2395 O O . GLY A 1 299 ? 0.189 7.961 3.758 1.00 91.12 299 GLY A O 1
ATOM 2396 N N . LEU A 1 300 ? -1.953 7.990 3.090 1.00 93.50 300 LEU A N 1
ATOM 2397 C CA . LEU A 1 300 ? -2.511 8.012 4.437 1.00 93.50 300 LEU A CA 1
ATOM 2398 C C . LEU A 1 300 ? -2.943 6.598 4.848 1.00 93.50 300 LEU A C 1
ATOM 2400 O O . LEU A 1 300 ? -3.910 6.053 4.324 1.00 93.50 300 LEU A O 1
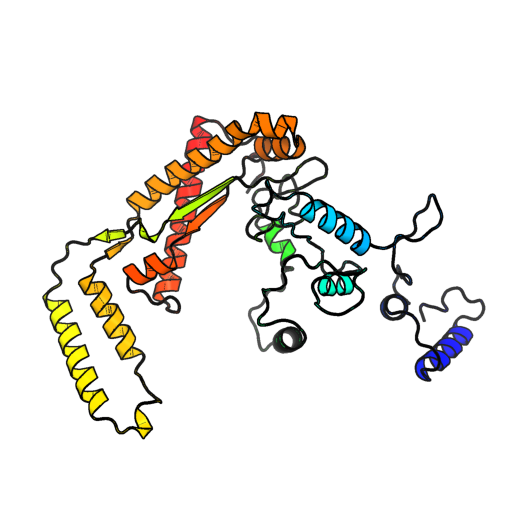ATOM 2404 N N . GLY A 1 301 ? -2.213 6.008 5.790 1.00 90.50 301 GLY A N 1
ATOM 2405 C CA . GLY A 1 301 ? -2.499 4.698 6.366 1.00 90.50 301 GLY A CA 1
ATOM 2406 C C . GLY A 1 301 ? -3.202 4.765 7.722 1.00 90.50 301 GLY A C 1
ATOM 2407 O O . GLY A 1 301 ? -3.549 5.829 8.241 1.00 90.50 301 GLY A O 1
ATOM 2408 N N . MET A 1 302 ? -3.356 3.598 8.340 1.00 93.38 302 MET A N 1
ATOM 2409 C CA . MET A 1 302 ? -3.922 3.444 9.679 1.00 93.38 302 MET A CA 1
ATOM 2410 C C . MET A 1 302 ? -3.052 2.524 10.537 1.00 93.38 302 MET A C 1
ATOM 2412 O O . MET A 1 302 ? -2.436 1.584 10.041 1.00 93.38 302 MET A O 1
ATOM 2416 N N . MET A 1 303 ? -3.017 2.787 11.839 1.00 92.56 303 MET A N 1
ATOM 2417 C CA . MET A 1 303 ? -2.347 1.963 12.843 1.00 92.56 303 MET A CA 1
ATOM 2418 C C . MET A 1 303 ? -3.237 1.791 14.076 1.00 92.56 303 MET A C 1
ATOM 2420 O O . MET A 1 303 ? -4.245 2.480 14.229 1.00 92.56 303 MET A O 1
ATOM 2424 N N . GLY A 1 304 ? -2.882 0.860 14.964 1.00 91.31 304 GLY A N 1
ATOM 2425 C CA . GLY A 1 304 ? -3.680 0.583 16.163 1.00 91.31 304 GLY A CA 1
ATOM 2426 C C . GLY A 1 304 ? -5.039 -0.059 15.859 1.00 91.31 304 GLY A C 1
ATOM 2427 O O . GLY A 1 304 ? -5.957 0.053 16.662 1.00 91.31 304 GLY A O 1
ATOM 2428 N N . PHE A 1 305 ? -5.190 -0.719 14.703 1.00 94.62 305 PHE A N 1
ATOM 2429 C CA . PHE A 1 305 ? -6.436 -1.397 14.325 1.00 94.62 305 PHE A CA 1
ATOM 2430 C C . PHE A 1 305 ? -6.798 -2.512 15.316 1.00 94.62 305 PHE A C 1
ATOM 2432 O O . PHE A 1 305 ? -7.911 -2.544 15.832 1.00 94.62 305 PHE A O 1
ATOM 2439 N N . GLN A 1 306 ? -5.836 -3.379 15.654 1.00 93.94 306 GLN A N 1
ATOM 2440 C CA . GLN A 1 306 ? -6.043 -4.435 16.649 1.00 93.94 306 GLN A CA 1
ATOM 2441 C C . GLN A 1 306 ? -6.367 -3.863 18.035 1.00 93.94 306 GLN A C 1
ATOM 2443 O O . GLN A 1 306 ? -7.227 -4.396 18.732 1.00 93.94 306 GLN A O 1
ATOM 2448 N N . ASP A 1 307 ? -5.704 -2.776 18.424 1.00 92.88 307 ASP A N 1
ATOM 2449 C CA . ASP A 1 307 ? -5.951 -2.117 19.706 1.00 92.88 307 ASP A CA 1
ATOM 2450 C C . ASP A 1 307 ? -7.365 -1.521 19.745 1.00 92.88 307 ASP A C 1
ATOM 2452 O O . ASP A 1 307 ? -8.081 -1.697 20.727 1.00 92.88 307 ASP A O 1
ATOM 2456 N N . ALA A 1 308 ? -7.817 -0.898 18.650 1.00 92.00 308 ALA A N 1
ATOM 2457 C CA . ALA A 1 308 ? -9.181 -0.394 18.524 1.00 92.00 308 ALA A CA 1
ATOM 2458 C C . ALA A 1 308 ? -10.219 -1.524 18.621 1.00 92.00 308 ALA A C 1
ATOM 2460 O O . ALA A 1 308 ? -11.181 -1.403 19.378 1.00 92.00 308 ALA A O 1
ATOM 2461 N N . LEU A 1 309 ? -10.004 -2.650 17.930 1.00 92.75 309 LEU A N 1
ATOM 2462 C CA . LEU A 1 309 ? -10.871 -3.826 18.051 1.00 92.75 309 LEU A CA 1
ATOM 2463 C C . LEU A 1 309 ? -10.903 -4.360 19.487 1.00 92.75 309 LEU A C 1
ATOM 2465 O O . LEU A 1 309 ? -11.972 -4.672 20.009 1.00 92.75 309 LEU A O 1
ATOM 2469 N N . PHE A 1 310 ? -9.747 -4.432 20.148 1.00 90.94 310 PHE A N 1
ATOM 2470 C CA . PHE A 1 310 ? -9.648 -4.885 21.532 1.00 90.94 310 PHE A CA 1
ATOM 2471 C C . PHE A 1 310 ? -10.382 -3.951 22.506 1.00 90.94 310 PHE A C 1
ATOM 2473 O O . PHE A 1 310 ? -11.056 -4.407 23.437 1.00 90.94 310 PHE A O 1
ATOM 2480 N N . GLU A 1 311 ? -10.295 -2.639 22.293 1.00 88.62 311 GLU A N 1
ATOM 2481 C CA . GLU A 1 311 ? -11.023 -1.658 23.094 1.00 88.62 311 GLU A CA 1
ATOM 2482 C C . GLU A 1 311 ? -12.534 -1.712 22.871 1.00 88.62 311 GLU A C 1
ATOM 2484 O O . GLU A 1 311 ? -13.295 -1.643 23.834 1.00 88.62 311 GLU A O 1
ATOM 2489 N N . LEU A 1 312 ? -12.966 -1.968 21.639 1.00 89.12 312 LEU A N 1
ATOM 2490 C CA . LEU A 1 312 ? -14.369 -2.206 21.297 1.00 89.12 312 LEU A CA 1
ATOM 2491 C C . LEU A 1 312 ? -14.855 -3.621 21.670 1.00 89.12 312 LEU A C 1
ATOM 2493 O O . LEU A 1 312 ? -16.020 -3.949 21.460 1.00 89.12 312 LEU A O 1
ATOM 2497 N N . ALA A 1 313 ? -13.974 -4.465 22.225 1.00 89.31 313 ALA A N 1
ATOM 2498 C CA . ALA A 1 313 ? -14.223 -5.876 22.524 1.00 89.31 313 ALA A CA 1
ATOM 2499 C C . ALA A 1 313 ? -14.742 -6.681 21.311 1.00 89.31 313 ALA A C 1
ATOM 2501 O O . ALA A 1 313 ? -15.547 -7.606 21.444 1.00 89.31 313 ALA A O 1
ATOM 2502 N N . ILE A 1 314 ? -14.243 -6.349 20.120 1.00 87.94 314 ILE A N 1
ATOM 2503 C CA . ILE A 1 314 ? -14.521 -7.039 18.864 1.00 87.94 314 ILE A CA 1
ATOM 2504 C C . ILE A 1 314 ? -13.392 -8.040 18.595 1.00 87.94 314 ILE A C 1
ATOM 2506 O O . ILE A 1 314 ? -12.211 -7.700 18.586 1.00 87.94 314 ILE A O 1
ATOM 2510 N N . ASN A 1 315 ? -13.745 -9.301 18.350 1.00 86.50 315 ASN A N 1
ATOM 2511 C CA . ASN A 1 315 ? -12.770 -10.311 17.941 1.00 86.50 315 ASN A CA 1
ATOM 2512 C C . ASN A 1 315 ? -12.374 -10.089 16.472 1.00 86.50 315 ASN A C 1
ATOM 2514 O O . ASN A 1 315 ? -13.258 -9.985 15.625 1.00 86.50 315 ASN A O 1
ATOM 2518 N N . TYR A 1 316 ? -11.073 -10.073 16.164 1.00 89.69 316 TYR A N 1
ATOM 2519 C CA . TYR A 1 316 ? -10.555 -9.891 14.801 1.00 89.69 316 TYR A CA 1
ATOM 2520 C C . TYR A 1 316 ? -11.191 -10.878 13.815 1.00 89.69 316 TYR A C 1
ATOM 2522 O O . TYR A 1 316 ? -11.684 -10.489 12.761 1.00 89.69 316 TYR A O 1
ATOM 2530 N N . ASN A 1 317 ? -11.265 -12.159 14.171 1.00 90.12 317 ASN A N 1
ATOM 2531 C CA . ASN A 1 317 ? -11.844 -13.175 13.295 1.00 90.12 317 ASN A CA 1
ATOM 2532 C C . ASN A 1 317 ? -13.363 -13.301 13.497 1.00 90.12 317 ASN A C 1
ATOM 2534 O O . ASN A 1 317 ? -13.871 -14.381 13.801 1.00 90.12 317 ASN A O 1
ATOM 2538 N N . SER A 1 318 ? -14.090 -12.185 13.405 1.00 86.75 318 SER A N 1
ATOM 2539 C CA . SER A 1 318 ? -15.547 -12.160 13.552 1.00 86.75 318 SER A CA 1
ATOM 2540 C C . SER A 1 318 ? -16.234 -11.367 12.436 1.00 86.75 318 SER A C 1
ATOM 2542 O O . SER A 1 318 ? -15.646 -10.431 11.892 1.00 86.75 318 SER A O 1
ATOM 2544 N N . PRO A 1 319 ? -17.513 -11.665 12.129 1.00 89.62 319 PRO A N 1
ATOM 2545 C CA . PRO A 1 319 ? -18.302 -10.851 11.203 1.00 89.62 319 PRO A CA 1
ATOM 2546 C C . PRO A 1 319 ? -18.415 -9.382 11.634 1.00 89.62 319 PRO A C 1
ATOM 2548 O O . PRO A 1 319 ? -18.514 -8.499 10.787 1.00 89.62 319 PRO A O 1
ATOM 2551 N N . ALA A 1 320 ? -18.372 -9.112 12.944 1.00 87.56 320 ALA A N 1
ATOM 2552 C CA . ALA A 1 320 ? -18.391 -7.755 13.479 1.00 87.56 320 ALA A CA 1
ATOM 2553 C C . ALA A 1 320 ? -17.111 -6.981 13.130 1.00 87.56 320 ALA A C 1
ATOM 2555 O O . ALA A 1 320 ? -17.207 -5.819 12.752 1.00 87.56 320 ALA A O 1
ATOM 2556 N N . ALA A 1 321 ? -15.935 -7.622 13.189 1.00 93.12 321 ALA A N 1
ATOM 2557 C CA . ALA A 1 321 ? -14.686 -7.005 12.740 1.00 93.12 321 ALA A CA 1
ATOM 2558 C C . ALA A 1 321 ? -14.703 -6.727 11.236 1.00 93.12 321 ALA A C 1
ATOM 2560 O O . ALA A 1 321 ? -14.313 -5.641 10.833 1.00 93.12 321 ALA A O 1
ATOM 2561 N N . LEU A 1 322 ? -15.210 -7.661 10.421 1.00 94.44 322 LEU A N 1
ATOM 2562 C CA . LEU A 1 322 ? -15.323 -7.456 8.974 1.00 94.44 322 LEU A CA 1
ATOM 2563 C C . LEU A 1 322 ? -16.215 -6.253 8.643 1.00 94.44 322 LEU A C 1
ATOM 2565 O O . LEU A 1 322 ? -15.818 -5.395 7.861 1.00 94.44 322 LEU A O 1
ATOM 2569 N N . LYS A 1 323 ? -17.389 -6.171 9.280 1.00 94.62 323 LYS A N 1
ATOM 2570 C CA . LYS A 1 323 ? -18.306 -5.037 9.123 1.00 94.62 323 LYS A CA 1
ATOM 2571 C C . LYS A 1 323 ? -17.666 -3.724 9.582 1.00 94.62 323 LYS A C 1
ATOM 2573 O O . LYS A 1 323 ? -17.759 -2.726 8.880 1.00 94.62 323 LYS A O 1
ATOM 2578 N N . PHE A 1 324 ? -16.993 -3.737 10.734 1.00 93.94 324 PHE A N 1
ATOM 2579 C CA . PHE A 1 324 ? -16.276 -2.571 11.244 1.00 93.94 324 PHE A CA 1
ATOM 2580 C C . PHE A 1 324 ? -15.174 -2.114 10.281 1.00 93.94 324 PHE A C 1
ATOM 2582 O O . PHE A 1 324 ? -15.046 -0.921 10.038 1.00 93.94 324 PHE A O 1
ATOM 2589 N N . THR A 1 325 ? -14.396 -3.041 9.711 1.00 96.00 325 THR A N 1
ATOM 2590 C CA . THR A 1 325 ? -13.371 -2.721 8.711 1.00 96.00 325 THR A CA 1
ATOM 2591 C C . THR A 1 325 ? -13.982 -2.073 7.477 1.00 96.00 325 THR A C 1
ATOM 2593 O O . THR A 1 325 ? -13.465 -1.051 7.042 1.00 96.00 325 THR A O 1
ATOM 2596 N N . ASP A 1 326 ? -15.064 -2.636 6.939 1.00 96.75 326 ASP A N 1
ATOM 2597 C CA . ASP A 1 326 ? -15.735 -2.120 5.742 1.00 96.75 326 ASP A CA 1
ATOM 2598 C C . ASP A 1 326 ? -16.188 -0.665 5.956 1.00 96.75 326 ASP A C 1
ATOM 2600 O O . ASP A 1 326 ? -15.674 0.251 5.311 1.00 96.75 326 ASP A O 1
ATOM 2604 N N . GLU A 1 327 ? -17.004 -0.430 6.991 1.00 95.69 327 GLU A N 1
ATOM 2605 C CA . GLU A 1 327 ? -17.512 0.901 7.353 1.00 95.69 327 GLU A CA 1
ATOM 2606 C C . GLU A 1 327 ? -16.383 1.894 7.680 1.00 95.69 327 GLU A C 1
ATOM 2608 O O . GLU A 1 327 ? -16.436 3.061 7.288 1.00 95.69 327 GLU A O 1
ATOM 2613 N N . LEU A 1 328 ? -15.341 1.450 8.395 1.00 95.69 328 LEU A N 1
ATOM 2614 C CA . LEU A 1 328 ? -14.189 2.290 8.714 1.00 95.69 328 LEU A CA 1
ATOM 2615 C C . LEU A 1 328 ? -13.449 2.707 7.443 1.00 95.69 328 LEU A C 1
ATOM 2617 O O . LEU A 1 328 ? -13.124 3.882 7.293 1.00 95.69 328 LEU A O 1
ATOM 2621 N N . THR A 1 329 ? -13.159 1.764 6.545 1.00 95.81 329 THR A N 1
ATOM 2622 C CA . THR A 1 329 ? -12.406 2.048 5.316 1.00 95.81 329 THR A CA 1
ATOM 2623 C C . THR A 1 329 ? -13.190 2.923 4.344 1.00 95.81 329 THR A C 1
ATOM 2625 O O . THR A 1 329 ? -12.597 3.814 3.733 1.00 95.81 329 THR A O 1
ATOM 2628 N N . GLU A 1 330 ? -14.511 2.750 4.262 1.00 97.12 330 GLU A N 1
ATOM 2629 C CA . GLU A 1 330 ? -15.400 3.626 3.498 1.00 97.12 330 GLU A CA 1
ATOM 2630 C C . GLU A 1 330 ? -15.338 5.067 4.024 1.00 97.12 330 GLU A C 1
ATOM 2632 O O . GLU A 1 330 ? -15.027 5.990 3.266 1.00 97.12 330 GLU A O 1
ATOM 2637 N N . LYS A 1 331 ? -15.536 5.266 5.337 1.00 96.38 331 LYS A N 1
ATOM 2638 C CA . LYS A 1 331 ? -15.440 6.592 5.973 1.00 96.38 331 LYS A CA 1
ATOM 2639 C C . LYS A 1 331 ? -14.058 7.210 5.798 1.00 96.38 331 LYS A C 1
ATOM 2641 O O . LYS A 1 331 ? -13.944 8.390 5.478 1.00 96.38 331 LYS A O 1
ATOM 2646 N N . PHE A 1 332 ? -13.005 6.415 5.978 1.00 96.62 332 PHE A N 1
ATOM 2647 C CA . PHE A 1 332 ? -11.625 6.859 5.815 1.00 96.62 332 PHE A CA 1
ATOM 2648 C C . PHE A 1 332 ? -11.375 7.387 4.399 1.00 96.62 332 PHE A C 1
ATOM 2650 O O . PHE A 1 332 ? -10.834 8.480 4.231 1.00 96.62 332 PHE A O 1
ATOM 2657 N N . SER A 1 333 ? -11.822 6.638 3.385 1.00 97.00 333 SER A N 1
ATOM 2658 C CA . SER A 1 333 ? -11.714 7.045 1.986 1.00 97.00 333 SER A CA 1
ATOM 2659 C C . SER A 1 333 ? -12.542 8.294 1.697 1.00 97.00 333 SER A C 1
ATOM 2661 O O . SER A 1 333 ? -12.045 9.203 1.035 1.00 97.00 333 SER A O 1
ATOM 2663 N N . TYR A 1 334 ? -13.777 8.361 2.199 1.00 97.94 334 TYR A N 1
ATOM 2664 C CA . TYR A 1 334 ? -14.656 9.511 2.006 1.00 97.94 334 TYR A CA 1
ATOM 2665 C C . TYR A 1 334 ? -14.051 10.791 2.594 1.00 97.94 334 TYR A C 1
ATOM 2667 O O . TYR A 1 334 ? -13.951 11.798 1.896 1.00 97.94 334 TYR A O 1
ATOM 2675 N N . TYR A 1 335 ? -13.583 10.754 3.846 1.00 98.25 335 TYR A N 1
ATOM 2676 C CA . TYR A 1 335 ? -12.979 11.919 4.495 1.00 98.25 335 TYR A CA 1
ATOM 2677 C C . TYR A 1 335 ? -11.671 12.349 3.825 1.00 98.25 335 TYR A C 1
ATOM 2679 O O . TYR A 1 335 ? -11.433 13.546 3.679 1.00 98.25 335 TYR A O 1
ATOM 2687 N N . ALA A 1 336 ? -10.847 11.401 3.368 1.00 97.69 336 ALA A N 1
ATOM 2688 C CA . ALA A 1 336 ? -9.617 11.717 2.647 1.00 97.69 336 ALA A CA 1
ATOM 2689 C C . ALA A 1 336 ? -9.898 12.413 1.304 1.00 97.69 336 ALA A C 1
ATOM 2691 O O . ALA A 1 336 ? -9.272 13.427 0.993 1.00 97.69 336 ALA A O 1
ATOM 2692 N N . LEU A 1 337 ? -10.870 11.909 0.535 1.00 97.25 337 LEU A N 1
ATOM 2693 C CA . LEU A 1 337 ? -11.290 12.519 -0.729 1.00 97.25 337 LEU A CA 1
ATOM 2694 C C . LEU A 1 337 ? -11.920 13.896 -0.501 1.00 97.25 337 LEU A C 1
ATOM 2696 O O . LEU A 1 337 ? -11.551 14.847 -1.182 1.00 97.25 337 LEU A O 1
ATOM 2700 N N . ALA A 1 338 ? -12.798 14.033 0.497 1.00 98.00 338 ALA A N 1
ATOM 2701 C CA . ALA A 1 338 ? -13.409 15.313 0.846 1.00 98.00 338 ALA A CA 1
ATOM 2702 C C . ALA A 1 338 ? -12.358 16.367 1.236 1.00 98.00 338 ALA A C 1
ATOM 2704 O O . ALA A 1 338 ? -12.417 17.500 0.759 1.00 98.00 338 ALA A O 1
ATOM 2705 N N . ALA A 1 339 ? -11.362 15.993 2.045 1.00 97.81 339 ALA A N 1
ATOM 2706 C CA . ALA A 1 339 ? -10.252 16.874 2.402 1.00 97.81 339 ALA A CA 1
ATOM 2707 C C . ALA A 1 339 ? -9.387 17.244 1.184 1.00 97.81 339 ALA A C 1
ATOM 2709 O O . ALA A 1 339 ? -8.957 18.389 1.052 1.00 97.81 339 ALA A O 1
ATOM 2710 N N . SER A 1 340 ? -9.161 16.304 0.262 1.00 97.69 340 SER A N 1
ATOM 2711 C CA . SER A 1 340 ? -8.454 16.576 -0.994 1.00 97.69 340 SER A CA 1
ATOM 2712 C C . SER A 1 340 ? -9.233 17.540 -1.900 1.00 97.69 340 SER A C 1
ATOM 2714 O O . SER A 1 340 ? -8.635 18.454 -2.463 1.00 97.69 340 SER A O 1
ATOM 2716 N N . CYS A 1 341 ? -10.564 17.418 -1.980 1.00 97.94 341 CYS A N 1
ATOM 2717 C CA . CYS A 1 341 ? -11.414 18.375 -2.694 1.00 97.94 341 CYS A CA 1
ATOM 2718 C C . CYS A 1 341 ? -11.334 19.782 -2.085 1.00 97.94 341 CYS A C 1
ATOM 2720 O O . CYS A 1 341 ? -11.183 20.746 -2.828 1.00 97.94 341 CYS A O 1
ATOM 2722 N N . GLN A 1 342 ? -11.356 19.904 -0.753 1.00 97.44 342 GLN A N 1
ATOM 2723 C CA . GLN A 1 342 ? -11.178 21.196 -0.073 1.00 97.44 342 GLN A CA 1
ATOM 2724 C C . GLN A 1 342 ? -9.819 21.828 -0.406 1.00 97.44 342 GLN A C 1
ATOM 2726 O O . GLN A 1 342 ? -9.738 23.016 -0.707 1.00 97.44 342 GLN A O 1
ATOM 2731 N N . LEU A 1 343 ? -8.743 21.032 -0.428 1.00 96.38 343 LEU A N 1
ATOM 2732 C CA . LEU A 1 343 ? -7.432 21.520 -0.862 1.00 96.38 343 LEU A CA 1
ATOM 2733 C C . LEU A 1 343 ? -7.432 21.955 -2.327 1.00 96.38 343 LEU A C 1
ATOM 2735 O O . LEU A 1 343 ? -6.799 22.956 -2.647 1.00 96.38 343 LEU A O 1
ATOM 2739 N N . ALA A 1 344 ? -8.139 21.244 -3.204 1.00 97.12 344 ALA A N 1
ATOM 2740 C CA . ALA A 1 344 ? -8.248 21.621 -4.607 1.00 97.12 344 ALA A CA 1
ATOM 2741 C C . ALA A 1 344 ? -9.024 22.936 -4.804 1.00 97.12 344 ALA A C 1
ATOM 2743 O O . ALA A 1 344 ? -8.678 23.712 -5.693 1.00 97.12 344 ALA A O 1
ATOM 2744 N N . GLU A 1 345 ? -10.030 23.221 -3.972 1.00 97.00 345 GLU A N 1
ATOM 2745 C CA . GLU A 1 345 ? -10.722 24.518 -3.954 1.00 97.00 345 GLU A CA 1
ATOM 2746 C C . GLU A 1 345 ? -9.796 25.654 -3.489 1.00 97.00 345 GLU A C 1
ATOM 2748 O O . GLU A 1 345 ? -9.823 26.744 -4.058 1.00 97.00 345 GLU A O 1
ATOM 2753 N N . GLU A 1 346 ? -8.949 25.400 -2.486 1.00 96.88 346 GLU A N 1
ATOM 2754 C CA . GLU A 1 346 ? -8.025 26.398 -1.930 1.00 96.88 346 GLU A CA 1
ATOM 2755 C C . GLU A 1 346 ? -6.773 26.640 -2.793 1.00 96.88 346 GLU A C 1
ATOM 2757 O O . GLU A 1 346 ? -6.324 27.779 -2.930 1.00 96.88 346 GLU A O 1
ATOM 2762 N N . ARG A 1 347 ? -6.164 25.573 -3.321 1.00 95.75 347 ARG A N 1
ATOM 2763 C CA . ARG A 1 347 ? -4.829 25.573 -3.957 1.00 95.75 347 ARG A CA 1
ATOM 2764 C C . ARG A 1 347 ? -4.871 25.294 -5.459 1.00 95.75 347 ARG A C 1
ATOM 2766 O O . ARG A 1 347 ? -3.850 25.426 -6.130 1.00 95.75 347 ARG A O 1
ATOM 2773 N N . GLY A 1 348 ? -6.034 24.929 -5.990 1.00 96.38 348 GLY A N 1
ATOM 2774 C CA . GLY A 1 348 ? -6.172 24.372 -7.329 1.00 96.38 348 GLY A CA 1
ATOM 2775 C C . GLY A 1 348 ? -5.913 22.865 -7.359 1.00 96.38 348 GLY A C 1
ATOM 2776 O O . GLY A 1 348 ? -5.337 22.272 -6.447 1.00 96.38 348 GLY A O 1
ATOM 2777 N N . THR A 1 349 ? -6.359 22.221 -8.434 1.00 96.94 349 THR A N 1
ATOM 2778 C CA . THR A 1 349 ? -6.108 20.796 -8.674 1.00 96.94 349 THR A CA 1
ATOM 2779 C C . THR A 1 349 ? -4.635 20.543 -8.999 1.00 96.94 349 THR A C 1
ATOM 2781 O O . THR A 1 349 ? -3.979 21.397 -9.597 1.00 96.94 349 THR A O 1
ATOM 2784 N N . TYR A 1 350 ? -4.132 19.340 -8.702 1.00 96.00 350 TYR A N 1
ATOM 2785 C CA . TYR A 1 350 ? -2.801 18.922 -9.153 1.00 96.00 350 TYR A CA 1
ATOM 2786 C C . TYR A 1 350 ? -2.690 18.959 -10.690 1.00 96.00 350 TYR A C 1
ATOM 2788 O O . TYR A 1 350 ? -3.687 18.817 -11.403 1.00 96.00 350 TYR A O 1
ATOM 2796 N N . ALA A 1 351 ? -1.477 19.164 -11.213 1.00 96.12 351 ALA A N 1
ATOM 2797 C CA . ALA A 1 351 ? -1.259 19.498 -12.626 1.00 96.12 351 ALA A CA 1
ATOM 2798 C C . ALA A 1 351 ?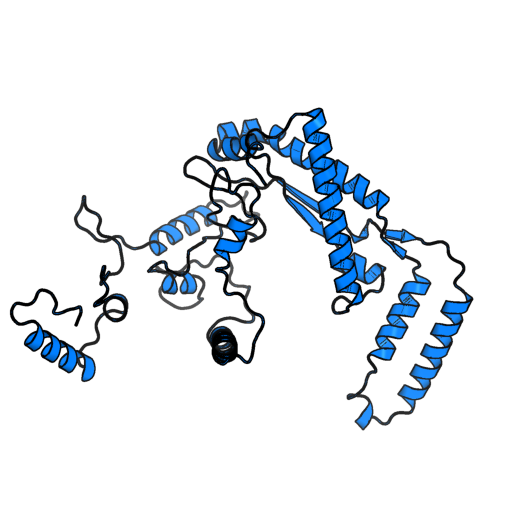 -1.812 18.439 -13.595 1.00 96.12 351 ALA A C 1
ATOM 2800 O O . ALA A 1 351 ? -2.410 18.765 -14.621 1.00 96.12 351 ALA A O 1
ATOM 2801 N N . SER A 1 352 ? -1.660 17.166 -13.236 1.00 95.56 352 SER A N 1
ATOM 2802 C CA . SER A 1 352 ? -2.141 16.029 -14.022 1.00 95.56 352 SER A CA 1
ATOM 2803 C C . SER A 1 352 ? -3.586 15.609 -13.714 1.00 95.56 352 SER A C 1
ATOM 2805 O O . SER A 1 352 ? -3.994 14.537 -14.140 1.00 95.56 352 SER A O 1
ATOM 2807 N N . TYR A 1 353 ? -4.395 16.414 -13.013 1.00 97.12 353 TYR A N 1
ATOM 2808 C CA . TYR A 1 353 ? -5.770 16.033 -12.645 1.00 97.12 353 TYR A CA 1
ATOM 2809 C C . TYR A 1 353 ? -6.682 15.811 -13.852 1.00 97.12 353 TYR A C 1
ATOM 2811 O O . TYR A 1 353 ? -7.545 14.941 -13.854 1.00 97.12 353 TYR A O 1
ATOM 2819 N N . ARG A 1 354 ? -6.511 16.586 -14.923 1.00 96.00 354 ARG A N 1
ATOM 2820 C CA . ARG A 1 354 ? -7.395 16.467 -16.081 1.00 96.00 354 ARG A CA 1
ATOM 2821 C C . ARG A 1 354 ? -7.202 15.114 -16.774 1.00 96.00 354 ARG A C 1
ATOM 2823 O O . ARG A 1 354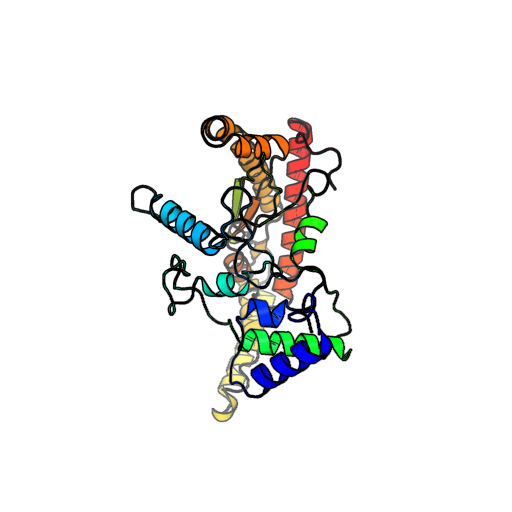 ? -6.155 14.863 -17.361 1.00 96.00 354 ARG A O 1
ATOM 2830 N N . GLY A 1 355 ? -8.264 14.312 -16.793 1.00 92.31 355 GLY A N 1
ATOM 2831 C CA . GLY A 1 355 ? -8.279 12.993 -17.427 1.00 92.31 355 GLY A CA 1
ATOM 2832 C C . GLY A 1 355 ? -8.109 11.831 -16.453 1.00 92.31 355 GLY A C 1
ATOM 2833 O O . GLY A 1 355 ? -8.248 10.696 -16.899 1.00 92.31 355 GLY A O 1
ATOM 2834 N N . SER A 1 356 ? -7.869 12.099 -15.164 1.00 93.44 356 SER A N 1
ATOM 2835 C CA . SER A 1 356 ? -7.960 11.068 -14.130 1.00 93.44 356 SER A CA 1
ATOM 2836 C C . SER A 1 356 ? -9.406 10.595 -13.943 1.00 93.44 356 SER A C 1
ATOM 2838 O O . SER A 1 356 ? -10.360 11.273 -14.347 1.00 93.44 356 SER A O 1
ATOM 2840 N N . LYS A 1 357 ? -9.551 9.395 -13.375 1.00 90.25 357 LYS A N 1
ATOM 2841 C CA . LYS A 1 357 ? -10.835 8.840 -12.916 1.00 90.25 357 LYS A CA 1
ATOM 2842 C C . LYS A 1 357 ? -11.358 9.614 -11.719 1.00 90.25 357 LYS A C 1
ATOM 2844 O O . LYS A 1 357 ? -12.593 9.807 -11.679 1.00 90.25 357 LYS A O 1
#

Secondary structure (DSSP, 8-state):
-GGGTTSTTHHHHHHHHHHHHHTTS----HHHHHHTTSTT---SSS-EETTTTEE---HHHHHHHHHHHHHH--BTTTB---------TTSTTHHHHHHTT-SSS-GGG---S-TT--SS-SHHHHHHHHHHHHHHHTTS--------HHHHHHHH-TTTTT-------TTS------BTTB-----EEEEEGGGSEEE-----HHHHHHHHHHHHHHHHHHHTS-HHHHTT---HHHHHHHHHHHHHHH-EEE-HHHHHHHHHHHHHHHHHHHHHTHHHHHHH-HHHHHHHHHH---EEEEE-HHHHHHHTT--TTSHHHHHHHHHHHHHHHHHHHHHHHHHHHHH---TT-TT--

pLDDT: mean 78.8, std 16.45, range [29.05, 98.25]

InterPro domains:
  IPR000788 Ribonucleotide reductase large subunit, C-terminal [PF02867] (46-113)
  IPR000788 Ribonucleotide reductase large subunit, C-terminal [PF02867] (151-357)
  IPR000788 Ribonucleotide reductase large subunit, C-terminal [PR01183] (79-98)
  IPR000788 Ribonucleotide reductase large subunit, C-terminal [PR01183] (296-318)
  IPR000788 Ribonucleotide reductase large subunit, C-terminal [PR01183] (324-347)
  IPR008926 Ribonucleotide reductase R1 subunit, N-terminal [SSF48168] (1-42)
  IPR013509 Ribonucleotide reductase large subunit, N-terminal [PF00317] (1-40)
  IPR039718 Ribonucleoside-diphosphate reductase large subunit [PTHR11573] (151-357)

Sequence (357 aa):
MGLALNEEKKEQKAIEFYQLMSSLRFIPSTPTLFHSGLKRAQLTIGASVKSINIETSGMISFLKGAEVTTHMISRSGRRRGATAAYLEVWHLEIEDFLDLRRNVGDERRRTHDTPDLHHIYGLKFAERYLYYEQEFQVGKIKLAKQIKAFELCNIRSPQDHCGVVHSSNLCTEITLNTSEKETAVCNLGSVNLARHLKKENQPIQTEIAAVEKILHQTRLNLSQLTDENRGKKIPVAKFELEAKLLALKKQLQFDDNLLQETITLAIRMLDNVIDLNSELFTELCPEAEYANSQHRPIGLGMMGFQDALFELAINYNSPAALKFTDELTEKFSYYALAASCQLAEERGTYASYRGSK

Organism: NCBI:txid1117311

Foldseek 3Di:
DLVLPPPPPSVVVVVVVCVCVVVVVDDADPQLVPFRPPPDRDRDAADADVVVRDGDPDCLQVVVVVLVVQQVPDPVVPHGGDFDDDDDCPPPCNVLVVCQCPPDDDVSSHRPPDNDDDPDDDPVVVVVVVVVVVCVVVCVDVDDDDDDPLVVLLVPDLCVQPAGQPAAGRVRPRGAGDDPLADEDELEDAAEQLVQKDADPDDCPVVLVVLVVVLVVVVVVLVPDDPVCNVPPPDPVNLVSVLVSLLSVLRMDGHLVVLLVVLLVVLVVSLVVLVVCLVVCVPPPSNHNVNCQQQVDYHYHYPCLVVNCVSNSHDCPDPVVVVVVVVVVVSSVVSNVVSLVVCCVVPNDHNNNPPGD